Protein AF-A0A2T7ULK4-F1 (afdb_monomer_lite)

Radius of gyration: 37.72 Å; chains: 1; bounding box: 69×70×129 Å

pLDDT: mean 83.6, std 17.49, range [24.97, 98.56]

Structure (mmCIF, N/CA/C/O backbone):
data_AF-A0A2T7ULK4-F1
#
_entry.id   AF-A0A2T7ULK4-F1
#
loop_
_atom_site.group_PDB
_atom_site.id
_atom_site.type_symbol
_atom_site.label_atom_id
_atom_site.label_alt_id
_atom_site.label_comp_id
_atom_site.label_asym_id
_atom_site.label_entity_id
_atom_site.label_seq_id
_atom_site.pdbx_PDB_ins_code
_atom_site.Cartn_x
_atom_site.Cartn_y
_atom_site.Cartn_z
_atom_site.occupancy
_atom_site.B_iso_or_equiv
_atom_site.auth_seq_id
_atom_site.auth_comp_id
_atom_site.auth_asym_id
_atom_site.auth_atom_id
_atom_site.pdbx_PDB_model_num
ATOM 1 N N . MET A 1 1 ? 12.229 -26.945 25.329 1.00 38.41 1 MET A N 1
ATOM 2 C CA . MET A 1 1 ? 12.203 -27.302 26.764 1.00 38.41 1 MET A CA 1
ATOM 3 C C . MET A 1 1 ? 10.754 -27.558 27.156 1.00 38.41 1 MET A C 1
ATOM 5 O O . MET A 1 1 ? 9.938 -26.662 27.014 1.00 38.41 1 MET A O 1
ATOM 9 N N . ARG A 1 2 ? 10.416 -28.799 27.521 1.00 24.97 2 ARG A N 1
ATOM 10 C CA . ARG A 1 2 ? 9.083 -29.247 27.966 1.00 24.97 2 ARG A CA 1
ATOM 11 C C . ARG A 1 2 ? 9.239 -29.799 29.389 1.00 24.97 2 ARG A C 1
ATOM 13 O O . ARG A 1 2 ? 10.220 -30.516 29.586 1.00 24.97 2 ARG A O 1
ATOM 20 N N . PRO A 1 3 ? 8.338 -29.537 30.350 1.00 43.31 3 PRO A N 1
ATOM 21 C CA . PRO A 1 3 ? 8.415 -30.201 31.639 1.00 43.31 3 PRO A CA 1
ATOM 22 C C . PRO A 1 3 ? 7.665 -31.538 31.611 1.00 43.31 3 PRO A C 1
ATOM 24 O O . PRO A 1 3 ? 6.576 -31.666 31.052 1.00 43.31 3 PRO A O 1
ATOM 27 N N . VAL A 1 4 ? 8.310 -32.528 32.219 1.00 33.19 4 VAL A N 1
ATOM 28 C CA . VAL A 1 4 ? 7.816 -33.873 32.519 1.00 33.19 4 VAL A CA 1
ATOM 29 C C . VAL A 1 4 ? 7.112 -33.819 33.877 1.00 33.19 4 VAL A C 1
ATOM 31 O O . VAL A 1 4 ? 7.657 -33.265 34.828 1.00 33.19 4 VAL A O 1
ATOM 34 N N . ILE A 1 5 ? 5.909 -34.388 33.966 1.00 30.23 5 ILE A N 1
ATOM 35 C CA . ILE A 1 5 ? 5.153 -34.561 35.214 1.00 30.23 5 ILE A CA 1
ATOM 36 C C . ILE A 1 5 ? 5.500 -35.939 35.785 1.00 30.23 5 ILE A C 1
ATOM 38 O O . ILE A 1 5 ? 5.286 -36.951 35.118 1.00 30.23 5 ILE A O 1
ATOM 42 N N . LEU A 1 6 ? 6.037 -35.970 37.008 1.00 30.64 6 LEU A N 1
ATOM 43 C CA . LEU A 1 6 ? 6.313 -37.192 37.762 1.00 30.64 6 LEU A CA 1
ATOM 44 C C . LEU A 1 6 ? 5.157 -37.463 38.737 1.00 30.64 6 LEU A C 1
ATOM 46 O O . LEU A 1 6 ? 4.842 -36.642 39.596 1.00 30.64 6 LEU A O 1
ATOM 50 N N . LEU A 1 7 ? 4.536 -38.627 38.567 1.00 30.28 7 LEU A N 1
ATOM 51 C CA . LEU A 1 7 ? 3.505 -39.209 39.420 1.00 30.28 7 LEU A CA 1
ATOM 52 C C . LEU A 1 7 ? 4.193 -39.982 40.559 1.00 30.28 7 LEU A C 1
ATOM 54 O O . LEU A 1 7 ? 5.077 -40.790 40.279 1.00 30.28 7 LEU A O 1
ATOM 58 N N . MET A 1 8 ? 3.775 -39.809 41.816 1.00 29.97 8 MET A N 1
ATOM 59 C CA . MET A 1 8 ? 4.149 -40.743 42.884 1.00 29.97 8 MET A CA 1
ATOM 60 C C . MET A 1 8 ? 2.954 -41.026 43.799 1.00 29.97 8 MET A C 1
ATOM 62 O O . MET A 1 8 ? 2.374 -40.124 44.398 1.00 29.97 8 MET A O 1
ATOM 66 N N . MET A 1 9 ? 2.577 -42.304 43.844 1.00 30.25 9 MET A N 1
ATOM 67 C CA . MET A 1 9 ? 1.518 -42.886 44.663 1.00 30.25 9 MET A CA 1
ATOM 68 C C . MET A 1 9 ? 2.117 -43.642 45.860 1.00 30.25 9 MET A C 1
ATOM 70 O O . MET A 1 9 ? 3.093 -44.363 45.694 1.00 30.25 9 MET A O 1
ATOM 74 N N . LEU A 1 10 ? 1.411 -43.521 46.994 1.00 32.38 10 LEU A N 1
ATOM 75 C CA . LEU A 1 10 ? 1.193 -44.475 48.098 1.00 32.38 10 LEU A CA 1
ATOM 76 C C . LEU A 1 10 ? 2.367 -45.086 48.891 1.00 32.38 10 LEU A C 1
ATOM 78 O O . LEU A 1 10 ? 3.192 -45.811 48.352 1.00 32.38 10 LEU A O 1
ATOM 82 N N . ALA A 1 11 ? 2.228 -45.032 50.225 1.00 31.11 11 ALA A N 1
ATOM 83 C CA . ALA A 1 11 ? 2.102 -46.244 51.050 1.00 31.11 11 ALA A CA 1
ATOM 84 C C . ALA A 1 11 ? 1.439 -45.963 52.420 1.00 31.11 11 ALA A C 1
ATOM 86 O O . ALA A 1 11 ? 1.741 -44.978 53.088 1.00 31.11 11 ALA A O 1
ATOM 87 N N . LEU A 1 12 ? 0.532 -46.870 52.802 1.00 34.69 12 LEU A N 1
ATOM 88 C CA . LEU A 1 12 ? -0.144 -47.030 54.098 1.00 34.69 12 LEU A CA 1
ATOM 89 C C . LEU A 1 12 ? 0.802 -47.591 55.180 1.00 34.69 12 LEU A C 1
ATOM 91 O O . LEU A 1 12 ? 1.709 -48.353 54.855 1.00 34.69 12 LEU A O 1
ATOM 95 N N . GLY A 1 13 ? 0.479 -47.373 56.465 1.00 30.78 13 GLY A N 1
ATOM 96 C CA . GLY A 1 13 ? 1.087 -48.148 57.556 1.00 30.78 13 GLY A CA 1
ATOM 97 C C . GLY A 1 13 ? 0.559 -47.901 58.979 1.00 30.78 13 GLY A C 1
ATOM 98 O O . GLY A 1 13 ? 1.136 -47.108 59.705 1.00 30.78 13 GLY A O 1
ATOM 99 N N . ALA A 1 14 ? -0.461 -48.687 59.352 1.00 34.38 14 ALA A N 1
ATOM 100 C CA . ALA A 1 14 ? -0.716 -49.347 60.649 1.00 34.38 14 ALA A CA 1
ATOM 101 C C . ALA A 1 14 ? -0.985 -48.571 61.968 1.00 34.38 14 ALA A C 1
ATOM 103 O O . ALA A 1 14 ? -0.575 -47.443 62.202 1.00 34.38 14 ALA A O 1
ATOM 104 N N . ALA A 1 15 ? -1.737 -49.265 62.830 1.00 37.22 15 ALA A N 1
ATOM 105 C CA . ALA A 1 15 ? -2.547 -48.793 63.952 1.00 37.22 15 ALA A CA 1
ATOM 106 C C . ALA A 1 15 ? -1.942 -49.055 65.348 1.00 37.22 15 ALA A C 1
ATOM 108 O O . ALA A 1 15 ? -1.138 -49.971 65.511 1.00 37.22 15 ALA A O 1
ATOM 109 N N . ALA A 1 16 ? -2.446 -48.348 66.371 1.00 36.53 16 ALA A N 1
ATOM 110 C CA . ALA A 1 16 ? -2.451 -48.783 67.776 1.00 36.53 16 ALA A CA 1
ATOM 111 C C . ALA A 1 16 ? -3.616 -48.115 68.563 1.00 36.53 16 ALA A C 1
ATOM 113 O O . ALA A 1 16 ? -3.945 -46.966 68.261 1.00 36.53 16 ALA A O 1
ATOM 114 N N . PRO A 1 17 ? -4.254 -48.795 69.545 1.00 50.28 17 PRO A N 1
ATOM 115 C CA . PRO A 1 17 ? -5.439 -48.303 70.256 1.00 50.28 17 PRO A CA 1
ATOM 116 C C . PRO A 1 17 ? -5.129 -47.766 71.667 1.00 50.28 17 PRO A C 1
ATOM 118 O O . PRO A 1 17 ? -4.180 -48.201 72.315 1.00 50.28 17 PRO A O 1
ATOM 121 N N . GLY A 1 18 ? -5.991 -46.885 72.186 1.00 34.19 18 GLY A N 1
ATOM 122 C CA . GLY A 1 18 ? -5.982 -46.493 73.600 1.00 34.19 18 GLY A CA 1
ATOM 123 C C . GLY A 1 18 ? -6.846 -45.268 73.904 1.00 34.19 18 GLY A C 1
ATOM 124 O O . GLY A 1 18 ? -6.415 -44.140 73.698 1.00 34.19 18 GLY A O 1
ATOM 125 N N . LEU A 1 19 ? -8.063 -45.496 74.406 1.00 39.31 19 LEU A N 1
ATOM 126 C CA . LEU A 1 19 ? -8.917 -44.482 75.047 1.00 39.31 19 LEU A CA 1
ATOM 127 C C . LEU A 1 19 ? -8.281 -44.019 76.378 1.00 39.31 19 LEU A C 1
ATOM 129 O O . LEU A 1 19 ? -7.625 -44.823 77.042 1.00 39.31 19 LEU A O 1
ATOM 133 N N . PRO A 1 20 ? -8.514 -42.765 76.813 1.00 41.59 20 PRO A N 1
ATOM 134 C CA . PRO A 1 20 ? -9.644 -42.558 77.717 1.00 41.59 20 PRO A CA 1
ATOM 135 C C . PR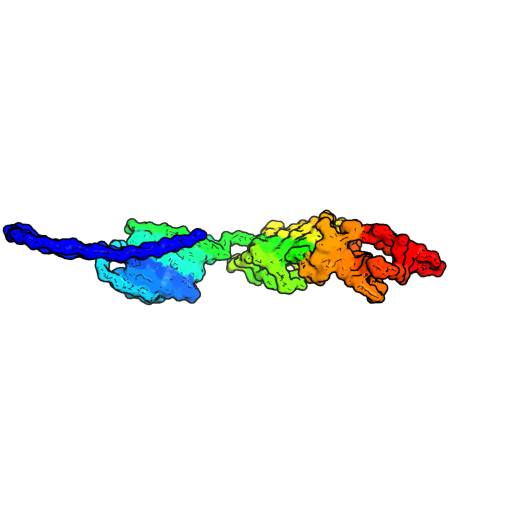O A 1 20 ? -10.466 -41.287 77.449 1.00 41.59 20 PRO A C 1
ATOM 137 O O . PRO A 1 20 ? -10.011 -40.271 76.933 1.00 41.59 20 PRO A O 1
ATOM 140 N N . THR A 1 21 ? -11.721 -41.391 77.865 1.00 46.66 21 THR A N 1
ATOM 141 C CA . THR A 1 21 ? -12.767 -40.370 77.935 1.00 46.66 21 THR A CA 1
ATOM 142 C C . THR A 1 21 ? -12.333 -39.083 78.639 1.00 46.66 21 THR A C 1
ATOM 144 O O . THR A 1 21 ? -11.918 -39.129 79.798 1.00 46.66 21 THR A O 1
ATOM 147 N N . SER A 1 22 ? -12.575 -37.923 78.021 1.00 33.91 22 SER A N 1
ATOM 148 C CA . SER A 1 22 ? -12.812 -36.687 78.770 1.00 33.91 22 SER A CA 1
ATOM 149 C C . SER A 1 22 ? -13.737 -35.718 78.020 1.00 33.91 22 SER A C 1
ATOM 151 O O . SER A 1 22 ? -13.894 -35.767 76.803 1.00 33.91 22 SER A O 1
ATOM 153 N N . ARG A 1 23 ? -14.441 -34.930 78.831 1.00 41.97 23 ARG A N 1
ATOM 154 C CA . ARG A 1 23 ? -15.573 -34.045 78.553 1.00 41.97 23 ARG A CA 1
ATOM 155 C C . ARG A 1 23 ? -15.239 -32.881 77.617 1.00 41.97 23 ARG A C 1
ATOM 157 O O . ARG A 1 23 ? -14.185 -32.277 77.747 1.00 41.97 23 ARG A O 1
ATOM 164 N N . GLY A 1 24 ? -16.269 -32.442 76.889 1.00 44.16 24 GLY A N 1
ATOM 165 C CA . GLY A 1 24 ? -16.446 -31.047 76.478 1.00 44.16 24 GLY A CA 1
ATOM 166 C C . GLY A 1 24 ? -15.749 -30.690 75.172 1.00 44.16 24 GLY A C 1
ATOM 167 O O . GLY A 1 24 ? -14.554 -30.437 75.142 1.00 44.16 24 GLY A O 1
ATOM 168 N N . GLY A 1 25 ? -16.517 -30.618 74.090 1.00 33.38 25 GLY A N 1
ATOM 169 C CA . GLY A 1 25 ? -15.997 -30.187 72.801 1.00 33.38 25 GLY A CA 1
ATOM 170 C C . GLY A 1 25 ? -17.133 -29.925 71.838 1.00 33.38 25 GLY A C 1
ATOM 171 O O . GLY A 1 25 ? -17.634 -30.840 71.196 1.00 33.38 25 GLY A O 1
ATOM 172 N N . THR A 1 26 ? -17.557 -28.668 71.799 1.00 41.75 26 THR A N 1
ATOM 173 C CA . THR A 1 26 ? -18.351 -28.040 70.748 1.00 41.75 26 THR A CA 1
ATOM 174 C C . THR A 1 26 ? -17.965 -28.615 69.384 1.00 41.75 26 THR A C 1
ATOM 176 O O . THR A 1 26 ? -16.829 -28.437 68.945 1.00 41.75 26 THR A O 1
ATOM 179 N N . LEU A 1 27 ? -18.888 -29.315 68.717 1.00 40.06 27 LEU A N 1
ATOM 180 C CA . LEU A 1 27 ? -18.714 -29.647 67.308 1.00 40.06 27 LEU A CA 1
ATOM 181 C C . LEU A 1 27 ? -18.769 -28.333 66.534 1.00 40.06 27 LEU A C 1
ATOM 183 O O . LEU A 1 27 ? -19.817 -27.709 66.379 1.00 40.06 27 LEU A O 1
ATOM 187 N N . LEU A 1 28 ? -17.568 -27.907 66.159 1.00 38.41 28 LEU A N 1
ATOM 188 C CA . LEU A 1 28 ? -17.256 -26.880 65.189 1.00 38.41 28 LEU A CA 1
ATOM 189 C C . LEU A 1 28 ? -18.196 -27.053 63.996 1.00 38.41 28 LEU A C 1
ATOM 191 O O . LEU A 1 28 ? -18.176 -28.091 63.334 1.00 38.41 28 LEU A O 1
ATOM 195 N N . ALA A 1 29 ? -19.022 -26.038 63.750 1.00 40.12 29 ALA A N 1
ATOM 196 C CA . ALA A 1 29 ? -19.651 -25.871 62.455 1.00 40.12 29 ALA A CA 1
ATOM 197 C C . ALA A 1 29 ? -18.550 -25.994 61.395 1.00 40.12 29 ALA A C 1
ATOM 199 O O . ALA A 1 29 ? -17.498 -25.359 61.533 1.00 40.12 29 ALA A O 1
ATOM 200 N N . GLU A 1 30 ? -18.776 -26.831 60.380 1.00 39.53 30 GLU A N 1
ATOM 201 C CA . GLU A 1 30 ? -18.004 -26.783 59.144 1.00 39.53 30 GLU A CA 1
ATOM 202 C C . GLU A 1 30 ? -17.867 -25.315 58.754 1.00 39.53 30 GLU A C 1
ATOM 204 O O . GLU A 1 30 ? -18.862 -24.634 58.501 1.00 39.53 30 GLU A O 1
ATOM 209 N N . SER A 1 31 ? -16.633 -24.813 58.800 1.00 40.59 31 SER A N 1
ATOM 210 C CA . SER A 1 31 ? -16.312 -23.475 58.332 1.00 40.59 31 SER A CA 1
ATOM 211 C C . SER A 1 31 ? -16.782 -23.428 56.880 1.00 40.59 31 SER A C 1
ATOM 213 O O . SER A 1 31 ? -16.228 -24.182 56.071 1.00 40.59 31 SER A O 1
ATOM 215 N N . PRO A 1 32 ? -17.823 -22.646 56.531 1.00 48.22 32 PRO A N 1
ATOM 216 C CA . PRO A 1 32 ? -18.303 -22.625 55.165 1.00 48.22 32 PRO A CA 1
ATOM 217 C C . PRO A 1 32 ? -17.125 -22.212 54.291 1.00 48.22 32 PRO A C 1
ATOM 219 O O . PRO A 1 32 ? -16.399 -21.269 54.625 1.00 48.22 32 PRO A O 1
ATOM 222 N N . ALA A 1 33 ? -16.900 -22.962 53.209 1.00 45.34 33 ALA A N 1
ATOM 223 C CA . ALA A 1 33 ? -15.951 -22.565 52.183 1.00 45.34 33 ALA A CA 1
ATOM 224 C C . ALA A 1 33 ? -16.175 -21.071 51.888 1.00 45.34 33 ALA A C 1
ATOM 226 O O . ALA A 1 33 ? -17.338 -20.662 51.776 1.00 45.34 33 ALA A O 1
ATOM 227 N N . PRO A 1 34 ? -15.114 -20.244 51.828 1.00 48.00 34 PRO A N 1
ATOM 228 C CA . PRO A 1 34 ? -15.281 -18.823 51.566 1.00 48.00 34 PRO A CA 1
ATOM 229 C C . PRO A 1 34 ? -16.127 -18.678 50.296 1.00 48.00 34 PRO A C 1
ATOM 231 O O . PRO A 1 34 ? -15.874 -19.415 49.334 1.00 48.00 34 PRO A O 1
ATOM 234 N N . PRO A 1 35 ? -17.164 -17.819 50.291 1.00 57.84 35 PRO A N 1
ATOM 235 C CA . PRO A 1 35 ? -18.029 -17.696 49.131 1.00 57.84 35 PRO A CA 1
ATOM 236 C C . PRO A 1 35 ? -17.147 -17.388 47.922 1.00 57.84 35 PRO A C 1
ATOM 238 O O . PRO A 1 35 ? -16.345 -16.454 47.955 1.00 57.84 35 PRO A O 1
ATOM 241 N N . LEU A 1 36 ? -17.242 -18.227 46.885 1.00 60.47 36 LEU A N 1
ATOM 242 C CA . LEU A 1 36 ? -16.571 -17.965 45.616 1.00 60.47 36 LEU A CA 1
ATOM 243 C C . LEU A 1 36 ? -16.956 -16.545 45.178 1.00 60.47 36 LEU A C 1
ATOM 245 O O . LEU A 1 36 ? -18.140 -16.205 45.265 1.00 60.47 36 LEU A O 1
ATOM 249 N N . PRO A 1 37 ? -15.997 -15.715 44.737 1.00 79.00 37 PRO A N 1
ATOM 250 C CA . PRO A 1 37 ? -16.302 -14.337 44.393 1.00 79.00 37 PRO A CA 1
ATOM 251 C C . PRO A 1 37 ? -17.342 -14.303 43.274 1.00 79.00 37 PRO A C 1
ATOM 253 O O . PRO A 1 37 ? -17.334 -15.143 42.365 1.00 79.00 37 PRO A O 1
ATOM 256 N N . TYR A 1 38 ? -18.230 -13.314 43.327 1.00 85.56 38 TYR A N 1
ATOM 257 C CA . TYR A 1 38 ? -19.099 -13.015 42.199 1.00 85.56 38 TYR A CA 1
ATOM 258 C C . TYR A 1 38 ? -18.232 -12.537 41.038 1.00 85.56 38 TYR A C 1
ATOM 260 O O . TYR A 1 38 ? -17.477 -11.570 41.165 1.00 85.56 38 TYR A O 1
ATOM 268 N N . VAL A 1 39 ? -18.330 -13.240 39.911 1.00 91.31 39 VAL A N 1
ATOM 269 C CA . VAL A 1 39 ? -17.578 -12.934 38.696 1.00 91.31 39 VAL A CA 1
ATOM 270 C C . VAL A 1 39 ? -18.537 -12.970 37.526 1.00 91.31 39 VAL A C 1
ATOM 272 O O . VAL A 1 39 ? -19.188 -13.989 37.286 1.00 91.31 39 VAL A O 1
ATOM 275 N N . LEU A 1 40 ? -18.574 -11.886 36.763 1.00 93.12 40 LEU A N 1
ATOM 276 C CA . LEU A 1 40 ? -19.318 -11.786 35.518 1.00 93.12 40 LEU A CA 1
ATOM 277 C C . LEU A 1 40 ? -18.382 -11.396 34.395 1.00 93.12 40 LEU A C 1
ATOM 279 O O . LEU A 1 40 ? -17.736 -10.361 34.452 1.00 93.12 40 LEU A O 1
ATOM 283 N N . ASN A 1 41 ? -18.355 -12.229 33.368 1.00 94.06 41 ASN A N 1
ATOM 284 C CA . ASN A 1 41 ? -17.643 -11.987 32.131 1.00 94.06 41 ASN A CA 1
ATOM 285 C C . ASN A 1 41 ? -18.665 -11.853 31.008 1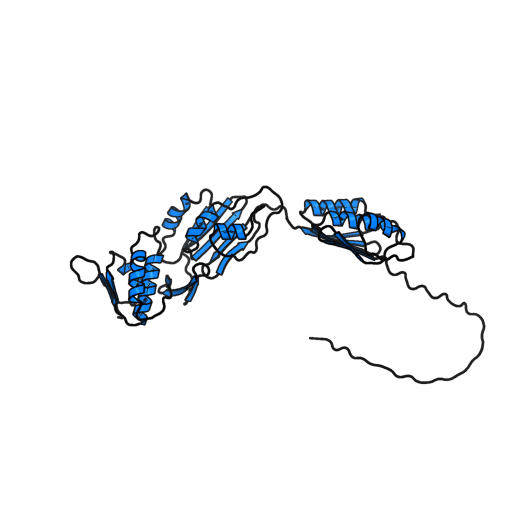.00 94.06 41 ASN A C 1
ATOM 287 O O . ASN A 1 41 ? -19.453 -12.778 30.800 1.00 94.06 41 ASN A O 1
ATOM 291 N N . ILE A 1 42 ? -18.654 -10.741 30.280 1.00 93.56 42 ILE A N 1
ATOM 292 C CA . ILE A 1 42 ? -19.529 -10.518 29.124 1.00 93.56 42 ILE A CA 1
ATOM 293 C C . ILE A 1 42 ? -18.676 -10.153 27.926 1.00 93.56 42 ILE A C 1
ATOM 295 O O . ILE A 1 42 ? -17.857 -9.249 28.016 1.00 93.56 42 ILE A O 1
ATOM 299 N N . ASN A 1 43 ? -18.928 -10.806 26.795 1.00 91.38 43 ASN A N 1
ATOM 300 C CA . ASN A 1 43 ? -18.338 -10.470 25.506 1.00 91.38 43 ASN A CA 1
ATOM 301 C C . ASN A 1 43 ? -19.437 -9.982 24.561 1.00 91.38 43 ASN A C 1
ATOM 303 O O . ASN A 1 43 ? -20.488 -10.620 24.472 1.00 91.38 43 ASN A O 1
ATOM 307 N N . ILE A 1 44 ? -19.176 -8.913 23.808 1.00 86.62 44 ILE A N 1
ATOM 308 C CA . ILE A 1 44 ? -20.030 -8.478 22.700 1.00 86.62 44 ILE A CA 1
ATOM 309 C C . ILE A 1 44 ? -19.403 -8.898 21.366 1.00 86.62 44 ILE A C 1
ATOM 311 O O . ILE A 1 44 ? -18.239 -8.605 21.076 1.00 86.62 44 ILE A O 1
ATOM 315 N N . ARG A 1 45 ? -20.167 -9.626 20.544 1.00 77.06 45 ARG A N 1
ATOM 316 C CA . ARG A 1 45 ? -19.800 -9.960 19.157 1.00 77.06 45 ARG A CA 1
ATOM 317 C C . ARG A 1 45 ? -21.030 -9.872 18.265 1.00 77.06 45 ARG A C 1
ATOM 319 O O . ARG A 1 45 ? -22.063 -10.447 18.589 1.00 77.06 45 ARG A O 1
ATOM 326 N N . ARG A 1 46 ? -20.904 -9.197 17.115 1.00 68.31 46 ARG A N 1
ATOM 327 C CA . ARG A 1 46 ? -21.985 -9.042 16.115 1.00 68.31 46 ARG A CA 1
ATOM 328 C C . ARG A 1 46 ? -23.304 -8.520 16.721 1.00 68.31 46 ARG A C 1
ATOM 330 O O . ARG A 1 46 ? -24.376 -8.978 16.348 1.00 68.31 46 ARG A O 1
ATOM 337 N N . GLY A 1 47 ? -23.215 -7.610 17.693 1.00 71.62 47 GLY A N 1
ATOM 338 C CA . GLY A 1 47 ? -24.378 -7.022 18.372 1.00 71.62 47 GLY A CA 1
ATOM 339 C C . GLY A 1 47 ? -25.063 -7.910 19.420 1.00 71.62 47 GLY A C 1
ATOM 340 O O . GLY A 1 47 ? -26.028 -7.465 20.029 1.00 71.62 47 GLY A O 1
ATOM 341 N N . GLY A 1 48 ? -24.577 -9.135 19.658 1.00 81.88 48 GLY A N 1
ATOM 342 C CA . GLY A 1 48 ? -25.081 -10.026 20.705 1.00 81.88 48 GLY A CA 1
ATOM 343 C C . GLY A 1 48 ? -24.131 -10.132 21.898 1.00 81.88 48 GLY A C 1
ATOM 344 O O . GLY A 1 48 ? -22.908 -10.078 21.735 1.00 81.88 48 GLY A O 1
ATOM 345 N N . PHE A 1 49 ? -24.696 -10.326 23.091 1.00 87.62 49 PHE A N 1
ATOM 346 C CA . PHE A 1 49 ? -23.941 -10.603 24.311 1.00 87.62 49 PHE A CA 1
ATOM 347 C C . PHE A 1 49 ? -23.784 -12.104 24.542 1.00 87.62 49 PHE A C 1
ATOM 349 O O . PHE A 1 49 ? -24.742 -12.870 24.458 1.00 87.62 49 PHE A O 1
ATOM 356 N N . VAL A 1 50 ? -22.576 -12.518 24.910 1.00 87.38 50 VAL A N 1
ATOM 357 C CA . VAL A 1 50 ? -22.299 -13.848 25.453 1.00 87.38 50 VAL A CA 1
ATOM 358 C C . VAL A 1 50 ? -21.716 -13.657 26.836 1.00 87.38 50 VAL A C 1
ATOM 360 O O . VAL A 1 50 ? -20.625 -13.102 26.967 1.00 87.38 50 VAL A O 1
ATOM 363 N N . ALA A 1 51 ? -22.425 -14.124 27.860 1.00 90.81 51 ALA A N 1
ATOM 364 C CA . ALA A 1 51 ? -21.996 -13.957 29.235 1.00 90.81 51 ALA A CA 1
ATOM 365 C C . ALA A 1 51 ? -21.750 -15.288 29.945 1.00 90.81 51 ALA A C 1
ATOM 367 O O . ALA A 1 51 ? -22.387 -16.307 29.678 1.00 90.81 51 ALA A O 1
ATOM 368 N N . ARG A 1 52 ? -20.777 -15.276 30.855 1.00 91.19 52 ARG A N 1
ATOM 369 C CA . ARG A 1 52 ? -20.382 -16.404 31.699 1.00 91.19 52 ARG A CA 1
ATOM 370 C C . ARG A 1 52 ? -20.065 -15.912 33.102 1.00 91.19 52 ARG A C 1
ATOM 372 O O . ARG A 1 52 ? -19.678 -14.765 33.295 1.00 91.19 52 ARG A O 1
ATOM 379 N N . GLY A 1 53 ? -20.185 -16.815 34.069 1.00 89.31 53 GLY A N 1
ATOM 380 C CA . GLY A 1 53 ? -19.811 -16.549 35.452 1.00 89.31 53 GLY A CA 1
ATOM 381 C C . GLY A 1 53 ? -20.898 -16.916 36.452 1.00 89.31 53 GLY A C 1
ATOM 382 O O . GLY A 1 53 ? -21.853 -17.626 36.119 1.00 89.31 53 GLY A O 1
ATOM 383 N N . VAL A 1 54 ? -20.704 -16.456 37.682 1.00 89.31 54 VAL A N 1
ATOM 384 C CA . VAL A 1 54 ? -21.625 -16.630 38.805 1.00 89.31 54 VAL A CA 1
ATOM 385 C C . VAL A 1 54 ? -22.013 -15.255 39.329 1.00 89.31 54 VAL A C 1
ATOM 387 O O . VAL A 1 54 ? -21.148 -14.448 39.662 1.00 89.31 54 VAL A O 1
ATOM 390 N N . VAL A 1 55 ? -23.314 -14.976 39.356 1.00 89.50 55 VAL A N 1
ATOM 391 C CA . VAL A 1 55 ? -23.860 -13.655 39.683 1.00 89.50 55 VAL A CA 1
ATOM 392 C C . VAL A 1 55 ? -24.926 -13.746 40.774 1.00 89.50 55 VAL A C 1
ATOM 394 O O . VAL A 1 55 ? -25.535 -14.810 40.947 1.00 89.50 55 VAL A O 1
ATOM 397 N N . PRO A 1 56 ? -25.195 -12.642 41.488 1.00 88.19 56 PRO A N 1
ATOM 398 C CA . PRO A 1 56 ? -26.263 -12.601 42.479 1.00 88.19 56 PRO A CA 1
ATOM 399 C C . PRO A 1 56 ? -27.628 -12.832 41.826 1.00 88.19 56 PRO A C 1
ATOM 401 O O . PRO A 1 56 ? -27.898 -12.335 40.731 1.00 88.19 56 PRO A O 1
ATOM 404 N N . GLY A 1 57 ? -28.526 -13.543 42.514 1.00 81.75 57 GLY A N 1
ATOM 405 C CA . GLY A 1 57 ? -29.864 -13.840 41.987 1.00 81.75 57 GLY A CA 1
ATOM 406 C C . GLY A 1 57 ? -30.670 -12.596 41.592 1.00 81.75 57 GLY A C 1
ATOM 407 O O . GLY A 1 57 ? -31.353 -12.616 40.571 1.00 81.75 57 GLY A O 1
ATOM 408 N N . ALA A 1 58 ? -30.529 -11.500 42.345 1.00 78.50 58 ALA A N 1
ATOM 409 C CA . ALA A 1 58 ? -31.218 -10.231 42.091 1.00 78.50 58 ALA A CA 1
ATOM 410 C C . ALA A 1 58 ? -30.836 -9.572 40.749 1.00 78.50 58 ALA A C 1
ATOM 412 O O . ALA A 1 58 ? -31.620 -8.814 40.189 1.00 78.50 58 ALA A O 1
ATOM 413 N N . VAL A 1 59 ? -29.658 -9.894 40.205 1.00 86.44 59 VAL A N 1
ATOM 414 C CA . VAL A 1 59 ? -29.116 -9.297 38.975 1.00 86.44 59 VAL A CA 1
ATOM 415 C C . VAL A 1 59 ? -29.601 -9.974 37.701 1.00 86.44 59 VAL A C 1
ATOM 417 O O . VAL A 1 59 ? -29.633 -9.347 36.642 1.00 86.44 59 VAL A O 1
ATOM 420 N N . LEU A 1 60 ? -29.949 -11.262 37.772 1.00 87.75 60 LEU A N 1
ATOM 421 C CA . LEU A 1 60 ? -30.203 -12.073 36.577 1.00 87.75 60 LEU A CA 1
ATOM 422 C C . LEU A 1 60 ? -31.334 -11.509 35.718 1.00 87.75 60 LEU A C 1
ATOM 424 O O . LEU A 1 60 ? -31.221 -11.509 34.496 1.00 87.75 60 LEU A O 1
ATOM 428 N N . ALA A 1 61 ? -32.391 -10.993 36.349 1.00 85.50 61 ALA A N 1
ATOM 429 C CA . ALA A 1 61 ? -33.512 -10.384 35.641 1.00 85.50 61 ALA A CA 1
ATOM 430 C C . ALA A 1 61 ? -33.102 -9.099 34.902 1.00 85.50 61 ALA A C 1
ATOM 432 O O . ALA A 1 61 ? -33.493 -8.907 33.753 1.00 85.50 61 ALA A O 1
ATOM 433 N N . ALA A 1 62 ? -32.275 -8.253 35.527 1.00 87.56 62 ALA A N 1
ATOM 434 C CA . ALA A 1 62 ? -31.788 -7.019 34.916 1.00 87.56 62 ALA A CA 1
ATOM 435 C C . ALA A 1 62 ? -30.843 -7.299 33.734 1.00 87.56 62 ALA A C 1
ATOM 437 O O . ALA A 1 62 ? -30.988 -6.702 32.674 1.00 87.56 62 ALA A O 1
ATOM 438 N N . LEU A 1 63 ? -29.933 -8.272 33.869 1.00 89.69 63 LEU A N 1
ATOM 439 C CA . LEU A 1 63 ? -29.076 -8.711 32.760 1.00 89.69 63 LEU A CA 1
ATOM 440 C C . LEU A 1 63 ? -29.892 -9.309 31.606 1.00 89.69 63 LEU A C 1
ATOM 442 O O . LEU A 1 63 ? -29.643 -8.991 30.445 1.00 89.69 63 LEU A O 1
ATOM 446 N N . ALA A 1 64 ? -30.896 -10.132 31.911 1.00 89.00 64 ALA A N 1
ATOM 447 C CA . ALA A 1 64 ? -31.767 -10.708 30.892 1.00 89.00 64 ALA A CA 1
ATOM 448 C C . ALA A 1 64 ? -32.560 -9.633 30.128 1.00 89.00 64 ALA A C 1
ATOM 450 O O . ALA A 1 64 ? -32.715 -9.754 28.913 1.00 89.00 64 ALA A O 1
ATOM 451 N N . ALA A 1 65 ? -33.007 -8.568 30.807 1.00 89.00 65 ALA A N 1
ATOM 452 C CA . ALA A 1 65 ? -33.666 -7.422 30.173 1.00 89.00 65 ALA A CA 1
ATOM 453 C C . ALA A 1 65 ? -32.739 -6.674 29.195 1.00 89.00 65 ALA A C 1
ATOM 455 O O . ALA A 1 65 ? -33.193 -6.176 28.168 1.00 89.00 65 ALA A O 1
ATOM 456 N N . GLU A 1 66 ? -31.431 -6.682 29.457 1.00 88.88 66 GLU A N 1
ATOM 457 C CA . GLU A 1 66 ? -30.401 -6.163 28.551 1.00 88.88 66 GLU A CA 1
ATOM 458 C C . GLU A 1 66 ? -30.023 -7.138 27.417 1.00 88.88 66 GLU A C 1
ATOM 460 O O . GLU A 1 66 ? -29.130 -6.853 26.617 1.00 88.88 66 GLU A O 1
ATOM 465 N N . GLY A 1 67 ? -30.679 -8.300 27.326 1.00 88.25 67 GLY A N 1
ATOM 466 C CA . GLY A 1 67 ? -30.366 -9.341 26.343 1.00 88.25 67 GLY A CA 1
ATOM 467 C C . GLY A 1 67 ? -29.123 -10.167 26.687 1.00 88.25 67 GLY A C 1
ATOM 468 O O . GLY A 1 67 ? -28.621 -10.909 25.843 1.00 88.25 67 GLY A O 1
ATOM 469 N N . VAL A 1 68 ? -28.615 -10.064 27.918 1.00 88.44 68 VAL A N 1
ATOM 470 C CA . VAL A 1 68 ? -27.481 -10.849 28.409 1.00 88.44 68 VAL A CA 1
ATOM 471 C C . VAL A 1 68 ? -27.985 -12.183 28.957 1.00 88.44 68 VAL A C 1
ATOM 473 O O . VAL A 1 68 ? -28.735 -12.232 29.931 1.00 88.44 68 VAL A O 1
ATOM 476 N N . GLN A 1 69 ? -27.524 -13.287 28.370 1.00 86.00 69 GLN A N 1
ATOM 477 C CA . GLN A 1 69 ? -27.857 -14.646 28.807 1.00 86.00 69 GLN A CA 1
ATOM 478 C C . GLN A 1 69 ? -26.600 -15.452 29.148 1.00 86.00 69 GLN A C 1
ATOM 480 O O . GLN A 1 69 ? -25.507 -15.156 28.660 1.00 86.00 69 GLN A O 1
ATOM 485 N N . GLY A 1 70 ? -26.758 -16.489 29.979 1.00 86.00 70 GLY A N 1
ATOM 486 C CA . GLY A 1 70 ? -25.691 -17.444 30.312 1.00 86.00 70 GLY A CA 1
ATOM 487 C C . GLY A 1 70 ? -25.092 -17.400 31.730 1.00 86.00 70 GLY A C 1
ATOM 488 O O . GLY A 1 70 ? -24.615 -18.451 32.170 1.00 86.00 70 GLY A O 1
ATOM 489 N N . PRO A 1 71 ? -25.105 -16.285 32.494 1.00 89.50 71 PRO A N 1
ATOM 490 C CA . PRO A 1 71 ? -24.620 -16.296 33.871 1.00 89.50 71 PRO A CA 1
ATOM 491 C C . PRO A 1 71 ? -25.426 -17.252 34.753 1.00 89.50 71 PRO A C 1
ATOM 493 O O . PRO A 1 71 ? -26.644 -17.368 34.618 1.00 89.50 71 PRO A O 1
ATOM 496 N N . ARG A 1 72 ? -24.747 -17.926 35.686 1.00 87.50 72 ARG A N 1
ATOM 497 C CA . ARG A 1 72 ? -25.390 -18.806 36.670 1.00 87.50 72 ARG A CA 1
ATOM 498 C C . ARG A 1 72 ? -25.666 -18.045 37.960 1.00 87.50 72 ARG A C 1
ATOM 500 O O . ARG A 1 72 ? -24.878 -17.194 38.364 1.00 87.50 72 ARG A O 1
ATOM 507 N N . ARG A 1 73 ? -26.760 -18.395 38.628 1.00 87.94 73 ARG A N 1
ATOM 508 C CA . ARG A 1 73 ? -27.098 -17.876 39.955 1.00 87.94 73 ARG A CA 1
ATOM 509 C C . ARG A 1 73 ? -26.161 -18.456 41.017 1.00 87.94 73 ARG A C 1
ATOM 511 O O . ARG A 1 73 ? -25.924 -19.662 41.013 1.00 87.94 73 ARG A O 1
ATOM 518 N N . LEU A 1 74 ? -25.696 -17.619 41.939 1.00 84.50 74 LEU A N 1
ATOM 519 C CA . LEU A 1 74 ? -25.101 -18.035 43.209 1.00 84.50 74 LEU A CA 1
ATOM 520 C C . LEU A 1 74 ? -25.857 -17.350 44.358 1.00 84.50 74 LEU A C 1
ATOM 522 O O . LEU A 1 74 ? -26.236 -16.184 44.244 1.00 84.50 74 LEU A O 1
ATOM 526 N N . GLU A 1 75 ? -26.126 -18.103 45.426 1.00 78.38 75 GLU A N 1
ATOM 527 C CA . GLU A 1 75 ? -26.759 -17.586 46.642 1.00 78.38 75 GLU A CA 1
ATOM 528 C C . GLU A 1 75 ? -25.715 -16.962 47.569 1.00 78.38 75 GLU A C 1
ATOM 530 O O . GLU A 1 75 ? -24.629 -17.509 47.756 1.00 78.38 75 GLU A O 1
ATOM 535 N N . GLY A 1 76 ? -26.077 -15.841 48.186 1.00 75.75 76 GLY A N 1
ATOM 536 C CA . GLY A 1 76 ? -25.232 -15.116 49.130 1.00 75.75 76 GLY A CA 1
ATOM 537 C C . GLY A 1 76 ? -25.331 -13.603 48.935 1.00 75.75 76 GLY A C 1
ATOM 538 O O . GLY A 1 76 ? -25.756 -13.138 47.875 1.00 75.75 76 GLY A O 1
ATOM 539 N N . PRO A 1 77 ? -24.948 -12.797 49.930 1.00 76.69 77 PRO A N 1
ATOM 540 C CA . PRO A 1 77 ? -24.960 -11.348 49.782 1.00 76.69 77 PRO A CA 1
ATOM 541 C C . PRO A 1 77 ? -23.821 -10.900 48.847 1.00 76.69 77 PRO A C 1
ATOM 543 O O . PRO A 1 77 ? -22.662 -11.216 49.124 1.00 76.69 77 PRO A O 1
ATOM 546 N N . PRO A 1 78 ? -24.095 -10.182 47.743 1.00 81.31 78 PRO A N 1
ATOM 547 C CA . PRO A 1 78 ? -23.038 -9.509 46.996 1.00 81.31 78 PRO A CA 1
ATOM 548 C C . PRO A 1 78 ? -22.489 -8.301 47.750 1.00 81.31 78 PRO A C 1
ATOM 550 O O . PRO A 1 78 ? -23.059 -7.846 48.745 1.00 81.31 78 PRO A O 1
ATOM 553 N N . ALA A 1 79 ? -21.405 -7.729 47.222 1.00 82.50 79 ALA A N 1
ATOM 554 C CA . ALA A 1 79 ? -21.054 -6.358 47.558 1.00 82.50 79 ALA A CA 1
ATOM 555 C C . ALA A 1 79 ? -22.247 -5.417 47.256 1.00 82.50 79 ALA A C 1
ATOM 557 O O . ALA A 1 79 ? -23.009 -5.683 46.322 1.00 82.50 79 ALA A O 1
ATOM 558 N N . PRO A 1 80 ? -22.420 -4.319 48.016 1.00 86.06 80 PRO A N 1
ATOM 559 C CA . PRO A 1 80 ? -23.446 -3.321 47.717 1.00 86.06 80 PRO A CA 1
ATOM 560 C C . PRO A 1 80 ? -23.351 -2.828 46.267 1.00 86.06 80 PRO A C 1
ATOM 562 O O . PRO A 1 80 ? -22.245 -2.716 45.737 1.00 86.06 80 PRO A O 1
ATOM 565 N N . ASP A 1 81 ? -24.496 -2.558 45.639 1.00 90.00 81 ASP A N 1
ATOM 566 C CA . ASP A 1 81 ? -24.622 -1.986 44.286 1.00 90.00 81 ASP A CA 1
ATOM 567 C C . ASP A 1 81 ? -23.951 -2.784 43.145 1.00 90.00 81 ASP A C 1
ATOM 569 O O . ASP A 1 81 ? -23.658 -2.248 42.072 1.00 90.00 81 ASP A O 1
ATOM 573 N N . TRP A 1 82 ? -23.697 -4.081 43.349 1.00 89.88 82 TRP A N 1
ATOM 574 C CA . TRP A 1 82 ? -23.050 -4.940 42.348 1.00 89.88 82 TRP A CA 1
ATOM 575 C C . TRP A 1 82 ? -23.857 -5.030 41.042 1.00 89.88 82 TRP A C 1
ATOM 577 O O . TRP A 1 82 ? -23.295 -5.104 39.951 1.00 89.88 82 TRP A O 1
ATOM 587 N N . ASP A 1 83 ? -25.185 -4.966 41.139 1.00 89.94 83 ASP A N 1
ATOM 588 C CA . ASP A 1 83 ? -26.115 -4.884 40.012 1.00 89.94 83 ASP A CA 1
ATOM 589 C C . ASP A 1 83 ? -25.895 -3.641 39.154 1.00 89.94 83 ASP A C 1
ATOM 591 O O . ASP A 1 83 ? -25.780 -3.734 37.930 1.00 89.94 83 ASP A O 1
ATOM 595 N N . ARG A 1 84 ? -25.752 -2.487 39.800 1.00 91.31 84 ARG A N 1
ATOM 596 C CA . ARG A 1 84 ? -25.483 -1.222 39.128 1.00 91.31 84 ARG A CA 1
ATOM 597 C C . ARG A 1 84 ? -24.110 -1.229 38.452 1.00 91.31 84 ARG A C 1
ATOM 599 O O . ARG A 1 84 ? -23.999 -0.757 37.323 1.00 91.31 84 ARG A O 1
ATOM 606 N N . ALA A 1 85 ? -23.092 -1.820 39.083 1.00 93.50 85 ALA A N 1
ATOM 607 C CA . ALA A 1 85 ? -21.775 -2.006 38.466 1.00 93.50 85 ALA A CA 1
ATOM 608 C C . ALA A 1 85 ? -21.824 -2.947 37.243 1.00 93.50 85 ALA A C 1
ATOM 610 O O . ALA A 1 85 ? -21.210 -2.659 36.214 1.00 93.50 85 ALA A O 1
ATOM 611 N N . ALA A 1 86 ? -22.590 -4.040 37.315 1.00 93.56 86 ALA A N 1
ATOM 612 C CA . ALA A 1 86 ? -22.762 -4.966 36.196 1.00 93.56 86 ALA A CA 1
ATOM 613 C C . ALA A 1 86 ? -23.456 -4.296 34.998 1.00 93.56 86 ALA A C 1
ATOM 615 O O . ALA A 1 86 ? -22.999 -4.429 33.861 1.00 93.56 86 ALA A O 1
ATOM 616 N N . LEU A 1 87 ? -24.525 -3.534 35.249 1.00 92.88 87 LEU A N 1
ATOM 617 C CA . LEU A 1 87 ? -25.243 -2.791 34.210 1.00 92.88 87 LEU A CA 1
ATOM 618 C C . LEU A 1 87 ? -24.395 -1.658 33.613 1.00 92.88 87 LEU A C 1
ATOM 620 O O . LEU A 1 87 ? -24.475 -1.419 32.409 1.00 92.88 87 LEU A O 1
ATOM 624 N N . ALA A 1 88 ? -23.527 -1.020 34.407 1.00 93.38 88 ALA A N 1
ATOM 625 C CA . ALA A 1 88 ? -22.544 -0.061 33.903 1.00 93.38 88 ALA A CA 1
ATOM 626 C C . ALA A 1 88 ? -21.608 -0.704 32.866 1.00 93.38 88 ALA A C 1
ATOM 628 O O . ALA A 1 88 ? -21.398 -0.149 31.786 1.00 93.38 88 ALA A O 1
ATOM 629 N N . GLY A 1 89 ? -21.098 -1.908 33.156 1.00 93.19 89 GLY A N 1
ATOM 630 C CA . GLY A 1 89 ? -20.279 -2.682 32.219 1.00 93.19 89 GLY A CA 1
ATOM 631 C C . GLY A 1 89 ? -21.019 -3.027 30.922 1.00 93.19 89 GLY A C 1
ATOM 632 O O . GLY A 1 89 ? -20.468 -2.860 29.833 1.00 93.19 89 GLY A O 1
ATOM 633 N N . VAL A 1 90 ? -22.287 -3.448 31.018 1.00 92.44 90 VAL A N 1
ATOM 634 C CA . VAL A 1 90 ? -23.133 -3.750 29.846 1.00 92.44 90 VAL A CA 1
ATOM 635 C C . VAL A 1 90 ? -23.356 -2.509 28.982 1.00 92.44 90 VAL A C 1
ATOM 637 O O . VAL A 1 90 ? -23.169 -2.573 27.766 1.00 92.44 90 VAL A O 1
ATOM 640 N N . ALA A 1 91 ? -23.707 -1.376 29.595 1.00 90.44 91 ALA A N 1
ATOM 641 C CA . ALA A 1 91 ? -23.883 -0.111 28.888 1.00 90.44 91 ALA A CA 1
ATOM 642 C C . ALA A 1 91 ? -22.589 0.326 28.183 1.00 90.44 91 ALA A C 1
ATOM 644 O O . ALA A 1 91 ? -22.633 0.739 27.025 1.00 90.44 91 ALA A O 1
ATOM 645 N N . GLY A 1 92 ? -21.436 0.154 28.839 1.00 90.75 92 GLY A N 1
ATOM 646 C CA . GLY A 1 92 ? -20.129 0.412 28.241 1.00 90.75 92 GLY A CA 1
ATOM 647 C C . GLY A 1 92 ? -19.854 -0.457 27.010 1.00 90.75 92 GLY A C 1
ATOM 648 O O . GLY A 1 92 ? -19.452 0.061 25.971 1.00 90.75 92 GLY A O 1
ATOM 649 N N . LEU A 1 93 ? -20.131 -1.765 27.072 1.00 92.06 93 LEU A N 1
ATOM 650 C CA . LEU A 1 93 ? -19.909 -2.669 25.935 1.00 92.06 93 LEU A CA 1
ATOM 651 C C . LEU A 1 93 ? -20.717 -2.315 24.688 1.00 92.06 93 LEU A C 1
ATOM 653 O O . LEU A 1 93 ? -20.239 -2.566 23.584 1.00 92.06 93 LEU A O 1
ATOM 657 N N . ARG A 1 94 ? -21.913 -1.733 24.836 1.00 90.00 94 ARG A N 1
ATOM 658 C CA . ARG A 1 94 ? -22.748 -1.320 23.691 1.00 90.00 94 ARG A CA 1
ATOM 659 C C . ARG A 1 94 ? -22.086 -0.245 22.824 1.00 90.00 94 ARG A C 1
ATOM 661 O O . ARG A 1 94 ? -22.484 -0.076 21.677 1.00 90.00 94 ARG A O 1
ATOM 668 N N . LEU A 1 95 ? -21.098 0.470 23.361 1.00 90.31 95 LEU A N 1
ATOM 669 C CA . LEU A 1 95 ? -20.353 1.516 22.658 1.00 90.31 95 LEU A CA 1
ATOM 670 C C . LEU A 1 95 ? -19.097 0.984 21.945 1.00 90.31 95 LEU A C 1
ATOM 672 O O . LEU A 1 95 ? -18.423 1.738 21.246 1.00 90.31 95 LEU A O 1
ATOM 676 N N . LEU A 1 96 ? -18.768 -0.302 22.109 1.00 92.88 96 LEU A N 1
ATOM 677 C CA . LEU A 1 96 ? -17.631 -0.940 21.447 1.00 92.88 96 LEU A CA 1
ATOM 678 C C . LEU A 1 96 ? -18.072 -1.677 20.182 1.00 92.88 96 LEU A C 1
ATOM 680 O O . LEU A 1 96 ? -19.135 -2.292 20.139 1.00 92.88 96 LEU A O 1
ATOM 684 N N . MET A 1 97 ? -17.208 -1.687 19.165 1.00 91.44 97 MET A N 1
ATOM 685 C CA . MET A 1 97 ? -17.408 -2.521 17.973 1.00 91.44 97 MET A CA 1
ATOM 686 C C . MET A 1 97 ? -17.267 -4.005 18.327 1.00 91.44 97 MET A C 1
ATOM 688 O O . MET A 1 97 ? -18.053 -4.853 17.900 1.00 91.44 97 MET A O 1
ATOM 692 N N . VAL A 1 98 ? -16.250 -4.305 19.134 1.00 92.94 98 VAL A N 1
ATOM 693 C CA . VAL A 1 98 ? -15.984 -5.607 19.744 1.00 92.94 98 VAL A CA 1
ATOM 694 C C . VAL A 1 98 ? -15.381 -5.373 21.120 1.00 92.94 98 VAL A C 1
ATOM 696 O O . VAL A 1 98 ? -14.575 -4.462 21.302 1.00 92.94 98 VAL A O 1
ATOM 699 N N . GLY A 1 99 ? -15.741 -6.192 22.101 1.00 94.75 99 GLY A N 1
ATOM 700 C CA . GLY A 1 99 ? -15.194 -6.016 23.438 1.00 94.75 99 GLY A CA 1
ATOM 701 C C . GLY A 1 99 ? -15.685 -7.033 24.446 1.00 94.75 99 GLY A C 1
ATOM 702 O O . GLY A 1 99 ? -16.537 -7.878 24.158 1.00 94.75 99 GLY A O 1
ATOM 703 N N . GLN A 1 100 ? -15.119 -6.934 25.637 1.00 95.00 100 GLN A N 1
ATOM 704 C CA . GLN A 1 100 ? -15.479 -7.718 26.795 1.00 95.00 100 GLN A CA 1
ATOM 705 C C . GLN A 1 100 ? -15.323 -6.913 28.080 1.00 95.00 100 GLN A C 1
ATOM 707 O O . GLN A 1 100 ? -14.488 -6.011 28.149 1.00 95.00 100 GLN A O 1
ATOM 712 N N . PHE A 1 101 ? -16.103 -7.253 29.100 1.00 95.38 101 PHE A N 1
ATOM 713 C CA . PHE A 1 101 ? -15.800 -6.829 30.458 1.00 95.38 101 PHE A CA 1
ATOM 714 C C . PHE A 1 101 ? -15.793 -8.002 31.429 1.00 95.38 101 PHE A C 1
ATOM 716 O O . PHE A 1 101 ? -16.545 -8.962 31.255 1.00 95.38 101 PHE A O 1
ATOM 723 N N . GLU A 1 102 ? -14.966 -7.882 32.465 1.00 95.88 102 GLU A N 1
ATOM 724 C CA . GLU A 1 102 ? -15.031 -8.682 33.685 1.00 95.88 102 GLU A CA 1
ATOM 725 C C . GLU A 1 102 ? -15.424 -7.772 34.853 1.00 95.88 102 GLU A C 1
ATOM 727 O O . GLU A 1 102 ? -14.806 -6.730 35.059 1.00 95.88 102 GLU A O 1
ATOM 732 N N . LEU A 1 103 ? -16.436 -8.162 35.623 1.00 95.69 103 LEU A N 1
ATOM 733 C CA . LEU A 1 103 ? -16.706 -7.615 36.947 1.00 95.69 103 LEU A CA 1
ATOM 734 C C . LEU A 1 103 ? -16.386 -8.696 37.971 1.00 95.69 103 LEU A C 1
ATOM 736 O O . LEU A 1 103 ? -17.046 -9.737 37.997 1.00 95.69 103 LEU A O 1
ATOM 740 N N . ARG A 1 104 ? -15.385 -8.438 38.808 1.00 92.44 104 ARG A N 1
ATOM 741 C CA . ARG A 1 104 ? -14.968 -9.307 39.908 1.00 92.44 104 ARG A CA 1
ATOM 742 C C . ARG A 1 104 ? -14.920 -8.485 41.179 1.00 92.44 104 ARG A C 1
ATOM 744 O O . ARG A 1 104 ? -14.203 -7.490 41.238 1.00 92.44 104 ARG A O 1
ATOM 751 N N . ASP A 1 105 ? -15.670 -8.913 42.186 1.00 87.06 105 ASP A N 1
ATOM 752 C CA . ASP A 1 105 ? -15.808 -8.193 43.453 1.00 87.06 105 ASP A CA 1
ATOM 753 C C . ASP A 1 105 ? -16.235 -6.731 43.227 1.00 87.06 105 ASP A C 1
ATOM 755 O O . ASP A 1 105 ? -17.409 -6.482 42.951 1.00 87.06 105 ASP A O 1
ATOM 759 N N . ARG A 1 106 ? -15.296 -5.777 43.307 1.00 92.25 106 ARG A N 1
ATOM 760 C CA . ARG A 1 106 ? -15.522 -4.345 43.048 1.00 92.25 106 ARG A CA 1
ATOM 761 C C . ARG A 1 106 ? -14.700 -3.768 41.892 1.00 92.25 106 ARG A C 1
ATOM 763 O O . ARG A 1 106 ? -14.688 -2.556 41.701 1.00 92.25 106 ARG A O 1
ATOM 770 N N . LEU A 1 107 ? -14.027 -4.617 41.120 1.00 94.88 107 LEU A N 1
ATOM 771 C CA . LEU A 1 107 ? -13.221 -4.212 39.975 1.00 94.88 107 LEU A CA 1
ATOM 772 C C . LEU A 1 107 ? -13.946 -4.544 38.670 1.00 94.88 107 LEU A C 1
ATOM 774 O O . LEU A 1 107 ? -14.196 -5.713 38.365 1.00 94.88 107 LEU A O 1
ATOM 778 N N . LEU A 1 108 ? -14.238 -3.511 37.885 1.00 96.50 108 LEU A N 1
ATOM 779 C CA . LEU A 1 108 ? -14.752 -3.607 36.524 1.00 96.50 108 LEU A CA 1
ATOM 780 C C . LEU A 1 108 ? -13.602 -3.411 35.530 1.00 96.50 108 LEU A C 1
ATOM 782 O O . LEU A 1 108 ? -13.028 -2.334 35.441 1.00 96.50 108 LEU A O 1
ATOM 786 N N . SER A 1 109 ? -13.264 -4.429 34.750 1.00 97.44 109 SER A N 1
ATOM 787 C CA . SER A 1 109 ? -12.244 -4.345 33.698 1.00 97.44 109 SER A CA 1
ATOM 788 C C . SER A 1 109 ? -12.898 -4.433 32.328 1.00 97.44 109 SER A C 1
ATOM 790 O O . SER A 1 109 ? -13.531 -5.441 32.037 1.00 97.44 109 SER A O 1
ATOM 792 N N . ILE A 1 110 ? -12.732 -3.418 31.478 1.00 97.38 110 ILE A N 1
ATOM 793 C CA . ILE A 1 110 ? -13.275 -3.371 30.113 1.00 97.38 110 ILE A CA 1
ATOM 794 C C . ILE A 1 110 ? -12.127 -3.389 29.101 1.00 97.38 110 ILE A C 1
ATOM 796 O O . ILE A 1 110 ? -11.239 -2.538 29.139 1.00 97.38 110 ILE A O 1
ATOM 800 N N . LEU A 1 111 ? -12.173 -4.338 28.167 1.00 97.12 111 LEU A N 1
ATOM 801 C CA . LEU A 1 111 ? -11.224 -4.504 27.067 1.00 97.12 111 LEU A CA 1
ATOM 802 C C . LEU A 1 111 ? -11.976 -4.486 25.734 1.00 97.12 111 LEU A C 1
ATOM 804 O O . LEU A 1 111 ? -12.963 -5.201 25.582 1.00 97.12 111 LEU A O 1
ATOM 808 N N . GLY A 1 112 ? -11.492 -3.755 24.733 1.00 95.88 112 GLY A N 1
ATOM 809 C CA . GLY A 1 112 ? -12.045 -3.876 23.382 1.00 95.88 112 GLY A CA 1
ATOM 810 C C . GLY A 1 112 ? -11.621 -2.782 22.416 1.00 95.88 112 GLY A C 1
ATOM 811 O O . GLY A 1 112 ? -10.679 -2.040 22.679 1.00 95.88 112 GLY A O 1
ATOM 812 N N . THR A 1 113 ? -12.337 -2.697 21.298 1.00 95.75 113 THR A N 1
ATOM 813 C CA . THR A 1 113 ? -12.085 -1.736 20.222 1.00 95.75 113 THR A CA 1
ATOM 814 C C . THR A 1 113 ? -13.289 -0.818 20.063 1.00 95.75 113 THR A C 1
ATOM 816 O O . THR A 1 113 ? -14.394 -1.270 19.740 1.00 95.75 113 THR A O 1
ATOM 819 N N . ALA A 1 114 ? -13.075 0.471 20.308 1.00 94.69 114 ALA A N 1
ATOM 820 C CA . ALA A 1 114 ? -14.029 1.526 20.001 1.00 94.69 114 ALA A CA 1
ATOM 821 C C . ALA A 1 114 ? -13.881 1.967 18.540 1.00 94.69 114 ALA A C 1
ATOM 823 O O . ALA A 1 114 ? -12.851 1.723 17.910 1.00 94.69 114 ALA A O 1
ATOM 824 N N . ARG A 1 115 ? -14.907 2.634 18.007 1.00 92.56 115 ARG A N 1
ATOM 825 C CA . ARG A 1 115 ? -14.870 3.159 16.638 1.00 92.56 115 ARG A CA 1
ATOM 826 C C . ARG A 1 115 ? -13.829 4.273 16.511 1.00 92.56 115 ARG A C 1
ATOM 828 O O . ARG A 1 115 ? -12.915 4.131 15.711 1.00 92.56 115 ARG A O 1
ATOM 835 N N . THR A 1 116 ? -13.915 5.298 17.357 1.00 94.25 116 THR A N 1
ATOM 836 C CA . THR A 1 116 ? -12.963 6.417 17.412 1.00 94.25 116 THR A CA 1
ATOM 837 C C . THR A 1 116 ? -12.564 6.747 18.862 1.00 94.25 116 THR A C 1
ATOM 839 O O . THR A 1 116 ? -13.166 6.221 19.814 1.00 94.25 116 THR A O 1
ATOM 842 N N . PRO A 1 117 ? -11.574 7.637 19.090 1.00 95.00 117 PRO A N 1
ATOM 843 C CA . PRO A 1 117 ? -11.253 8.146 20.420 1.00 95.00 117 PRO A CA 1
ATOM 844 C C . PRO A 1 117 ? -12.444 8.816 21.118 1.00 95.00 117 PRO A C 1
ATOM 846 O O . PRO A 1 117 ? -12.529 8.775 22.347 1.00 95.00 117 PRO A O 1
ATOM 849 N N . VAL A 1 118 ? -13.379 9.404 20.360 1.00 93.81 118 VAL A N 1
ATOM 850 C CA . VAL A 1 118 ? -14.559 10.079 20.918 1.00 93.81 118 VAL A CA 1
ATOM 851 C C . VAL A 1 118 ? -15.503 9.070 21.565 1.00 93.81 118 VAL A C 1
ATOM 853 O O . VAL A 1 118 ? -15.929 9.294 22.701 1.00 93.81 118 VAL A O 1
ATOM 856 N N . GLU A 1 119 ? -15.795 7.937 20.914 1.00 93.38 119 GLU A N 1
ATOM 857 C CA . GLU A 1 119 ? -16.623 6.886 21.518 1.00 93.38 119 GLU A CA 1
ATOM 858 C C . GLU A 1 119 ? -15.897 6.178 22.660 1.00 93.38 119 GLU A C 1
ATOM 860 O O . GLU A 1 119 ? -16.528 5.868 23.672 1.00 93.38 119 GLU A O 1
ATOM 865 N N . ALA A 1 120 ? -14.580 5.963 22.547 1.00 95.81 120 ALA A N 1
ATOM 866 C CA . ALA A 1 120 ? -13.790 5.391 23.638 1.00 95.81 120 ALA A CA 1
ATOM 867 C C . ALA A 1 120 ? -13.907 6.244 24.912 1.00 95.81 120 ALA A C 1
ATOM 869 O O . ALA A 1 120 ? -14.092 5.716 26.010 1.00 95.81 120 ALA A O 1
ATOM 870 N N . GLU A 1 121 ? -13.846 7.568 24.771 1.00 95.44 121 GLU A N 1
ATOM 871 C CA . GLU A 1 121 ? -13.971 8.482 25.900 1.00 95.44 121 GLU A CA 1
ATOM 872 C C . GLU A 1 121 ? -15.421 8.650 26.375 1.00 95.44 121 GLU A C 1
ATOM 874 O O . GLU A 1 121 ? -15.680 8.727 27.579 1.00 95.44 121 GLU A O 1
ATOM 879 N N . ALA A 1 122 ? -16.394 8.643 25.460 1.00 93.25 122 ALA A N 1
ATOM 880 C CA . ALA A 1 122 ? -17.809 8.618 25.820 1.00 93.25 122 ALA A CA 1
ATOM 881 C C . ALA A 1 122 ? -18.152 7.381 26.663 1.00 93.25 122 ALA A C 1
ATOM 883 O O . ALA A 1 122 ? -18.861 7.511 27.660 1.00 93.25 122 ALA A O 1
ATOM 884 N N . LEU A 1 123 ? -17.587 6.217 26.324 1.00 94.94 123 LEU A N 1
ATOM 885 C CA . LEU A 1 123 ? -17.701 4.994 27.114 1.00 94.94 123 LEU A CA 1
ATOM 886 C C . LEU A 1 123 ? -17.134 5.183 28.516 1.00 94.94 123 LEU A C 1
ATOM 888 O O . LEU A 1 123 ? -17.842 4.908 29.486 1.00 94.94 123 LEU A O 1
ATOM 892 N N . ARG A 1 124 ? -15.893 5.673 28.647 1.00 96.75 124 ARG A N 1
ATOM 893 C CA . ARG A 1 124 ? -15.274 5.889 29.967 1.00 96.75 124 ARG A CA 1
ATOM 894 C C . ARG A 1 124 ? -16.139 6.785 30.843 1.00 96.75 124 ARG A C 1
ATOM 896 O O . ARG A 1 124 ? -16.451 6.411 31.972 1.00 96.75 124 ARG A O 1
ATOM 903 N N . ARG A 1 125 ? -16.589 7.924 30.308 1.00 95.25 125 ARG A N 1
ATOM 904 C CA . ARG A 1 125 ? -17.472 8.850 31.030 1.00 95.25 125 ARG A CA 1
ATOM 905 C C . ARG A 1 125 ? -18.798 8.204 31.415 1.00 95.25 125 ARG A C 1
ATOM 907 O O . ARG A 1 125 ? -19.221 8.354 32.556 1.00 95.25 125 ARG A O 1
ATOM 914 N N . ALA A 1 126 ? -19.437 7.484 30.494 1.00 93.62 126 ALA A N 1
ATOM 915 C CA . ALA A 1 126 ? -20.718 6.834 30.750 1.00 93.62 126 ALA A CA 1
ATOM 916 C C . ALA A 1 126 ? -20.609 5.789 31.867 1.00 93.62 126 ALA A C 1
ATOM 918 O O . ALA A 1 126 ? -21.440 5.786 32.771 1.00 93.62 126 ALA A O 1
ATOM 919 N N . VAL A 1 127 ? -19.564 4.954 31.845 1.00 95.38 127 VAL A N 1
ATOM 920 C CA . VAL A 1 127 ? -19.322 3.936 32.877 1.00 95.38 127 VAL A CA 1
ATOM 921 C C . VAL A 1 127 ? -19.026 4.593 34.224 1.00 95.38 127 VAL A C 1
ATOM 923 O O . VAL A 1 127 ? -19.679 4.269 35.211 1.00 95.38 127 VAL A O 1
ATOM 926 N N . LEU A 1 128 ? -18.095 5.551 34.272 1.00 95.81 128 LEU A N 1
ATOM 927 C CA . LEU A 1 128 ? -17.692 6.210 35.520 1.00 95.81 128 LEU A CA 1
ATOM 928 C C . LEU A 1 128 ? -18.816 7.044 36.151 1.00 95.81 128 LEU A C 1
ATOM 930 O O . LEU A 1 128 ? -18.886 7.131 37.372 1.00 95.81 128 LEU A O 1
ATOM 934 N N . ALA A 1 129 ? -19.715 7.623 35.351 1.00 94.19 129 ALA A N 1
ATOM 935 C CA . ALA A 1 129 ? -20.837 8.417 35.857 1.00 94.19 129 ALA A CA 1
ATOM 936 C C . ALA A 1 129 ? -21.870 7.588 36.637 1.00 94.19 129 ALA A C 1
ATOM 938 O O . ALA A 1 129 ? -22.583 8.127 37.485 1.00 94.19 129 ALA A O 1
ATOM 939 N N . VAL A 1 130 ? -21.981 6.289 36.343 1.00 93.62 130 VAL A N 1
ATOM 940 C CA . VAL A 1 130 ? -22.961 5.399 36.984 1.00 93.62 130 VAL A CA 1
ATOM 941 C C . VAL A 1 130 ? -22.325 4.358 37.902 1.00 93.62 130 VAL A C 1
ATOM 943 O O . VAL A 1 130 ? -23.068 3.687 38.625 1.00 93.62 130 VAL A O 1
ATOM 946 N N . LEU A 1 131 ? -20.992 4.237 37.888 1.00 94.62 131 LEU A N 1
ATOM 947 C CA . LEU A 1 131 ? -20.248 3.292 38.711 1.00 94.62 131 LEU A CA 1
ATOM 948 C C . LEU A 1 131 ? -20.446 3.615 40.207 1.00 94.62 131 LEU A C 1
ATOM 950 O O . LEU A 1 131 ? -20.261 4.766 40.610 1.00 94.62 131 LEU A O 1
ATOM 954 N N . PRO A 1 132 ? -20.830 2.636 41.045 1.00 94.69 132 PRO A N 1
ATOM 955 C CA . PRO A 1 132 ? -21.056 2.883 42.465 1.00 94.69 132 PRO A CA 1
ATOM 956 C C . PRO A 1 132 ? -19.779 3.273 43.217 1.00 94.69 132 PRO A C 1
ATOM 958 O O . PRO A 1 132 ? -18.670 2.870 42.861 1.00 94.69 132 PRO A O 1
ATOM 961 N N . ALA A 1 133 ? -19.936 4.018 44.313 1.00 92.94 133 ALA A N 1
ATOM 962 C CA . ALA A 1 133 ? -18.813 4.387 45.168 1.00 92.94 133 ALA A CA 1
ATOM 963 C C . ALA A 1 133 ? -18.103 3.140 45.731 1.00 92.94 133 ALA A C 1
ATOM 965 O O . ALA A 1 133 ? -18.740 2.187 46.179 1.00 92.94 133 ALA A O 1
ATOM 966 N N . GLY A 1 134 ? -16.767 3.156 45.728 1.00 92.12 134 GLY A N 1
ATOM 967 C CA . GLY A 1 134 ? -15.944 2.032 46.187 1.00 92.12 134 GLY A CA 1
ATOM 968 C C . GLY A 1 134 ? -15.731 0.921 45.155 1.00 92.12 134 GLY A C 1
ATOM 969 O O . GLY A 1 134 ? -15.119 -0.087 45.507 1.00 92.12 134 GLY A O 1
ATOM 970 N N . TYR A 1 135 ? -16.218 1.096 43.921 1.00 95.44 135 TYR A N 1
ATOM 971 C CA . TYR A 1 135 ? -15.828 0.297 42.760 1.00 95.44 135 TYR A CA 1
ATOM 972 C C . TYR A 1 135 ? -14.739 1.006 41.957 1.00 95.44 135 TYR A C 1
ATOM 974 O O . TYR A 1 135 ? -14.690 2.234 41.893 1.00 95.44 135 TYR A O 1
ATOM 982 N N . GLU A 1 136 ? -13.895 0.212 41.311 1.00 96.19 136 GLU A N 1
ATOM 983 C CA . GLU A 1 136 ? -12.836 0.673 40.418 1.00 96.19 136 GLU A CA 1
ATOM 984 C C . GLU A 1 136 ? -13.126 0.208 38.990 1.00 96.19 136 GLU A C 1
ATOM 986 O O . GLU A 1 136 ? -13.662 -0.883 38.780 1.00 96.19 136 GLU A O 1
ATOM 991 N N . ALA A 1 137 ? -12.772 1.032 38.001 1.00 96.75 137 ALA A N 1
ATOM 992 C CA . ALA A 1 137 ? -12.910 0.688 36.591 1.00 96.75 137 ALA A CA 1
ATOM 993 C C . ALA A 1 137 ? -11.578 0.823 35.850 1.00 96.75 137 ALA A C 1
ATOM 995 O O . ALA A 1 137 ? -10.966 1.892 35.837 1.00 96.75 137 ALA A O 1
ATOM 996 N N . HIS A 1 138 ? -11.150 -0.258 35.203 1.00 97.69 138 HIS A N 1
ATOM 997 C CA . HIS A 1 138 ? -9.965 -0.315 34.356 1.00 97.69 138 HIS A CA 1
ATOM 998 C C . HIS A 1 138 ? -10.376 -0.460 32.893 1.00 97.69 138 HIS A C 1
ATOM 1000 O O . HIS A 1 138 ? -11.236 -1.273 32.553 1.00 97.69 138 HIS A O 1
ATOM 1006 N N . PHE A 1 139 ? -9.734 0.308 32.014 1.00 97.62 139 PHE A N 1
ATOM 1007 C CA . PHE A 1 139 ? -10.058 0.341 30.591 1.00 97.62 139 PHE A CA 1
ATOM 1008 C C . PHE A 1 139 ? -8.817 0.044 29.754 1.00 97.62 139 PHE A C 1
ATOM 1010 O O . PHE A 1 139 ? -7.808 0.740 29.855 1.00 97.62 139 PHE A O 1
ATOM 1017 N N . THR A 1 140 ? -8.915 -0.935 28.863 1.00 97.62 140 THR A N 1
ATOM 1018 C CA . THR A 1 140 ? -7.922 -1.212 27.822 1.00 97.62 140 THR A CA 1
ATOM 1019 C C . THR A 1 140 ? -8.629 -1.126 26.476 1.00 97.62 140 THR A C 1
ATOM 1021 O O . THR A 1 140 ? -9.256 -2.080 26.026 1.00 97.62 140 THR A O 1
ATOM 1024 N N . LEU A 1 141 ? -8.601 0.055 25.859 1.00 96.81 141 LEU A N 1
ATOM 1025 C CA . LEU A 1 141 ? -9.368 0.337 24.646 1.00 96.81 141 LEU A CA 1
ATOM 1026 C C . LEU A 1 141 ? -8.427 0.640 23.482 1.00 96.81 141 LEU A C 1
ATOM 1028 O O . LEU A 1 141 ? -7.615 1.558 23.581 1.00 96.81 141 LEU A O 1
ATOM 1032 N N . ALA A 1 142 ? -8.568 -0.113 22.395 1.00 95.88 142 ALA A N 1
ATOM 1033 C CA . ALA A 1 142 ? -8.052 0.250 21.081 1.00 95.88 142 ALA A CA 1
ATOM 1034 C C . ALA A 1 142 ? -9.095 1.089 20.324 1.00 95.88 142 ALA A C 1
ATOM 1036 O O . ALA A 1 142 ? -10.283 1.071 20.664 1.00 95.88 142 ALA A O 1
ATOM 1037 N N . VAL A 1 143 ? -8.665 1.797 19.283 1.00 94.56 143 VAL A N 1
ATOM 1038 C CA . VAL A 1 143 ? -9.547 2.536 18.367 1.00 94.56 143 VAL A 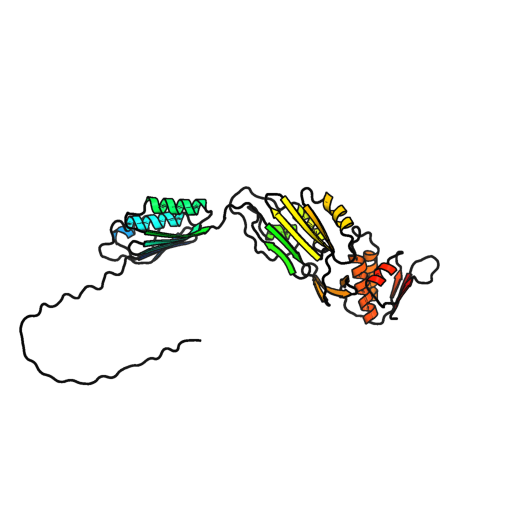CA 1
ATOM 1039 C C . VAL A 1 143 ? -9.364 1.996 16.955 1.00 94.56 143 VAL A C 1
ATOM 1041 O O . VAL A 1 143 ? -8.250 1.636 16.586 1.00 94.56 143 VAL A O 1
ATOM 1044 N N . ALA A 1 144 ? -10.459 1.876 16.205 1.00 92.44 144 ALA A N 1
ATOM 1045 C CA . ALA A 1 144 ? -10.421 1.425 14.815 1.00 92.44 144 ALA A CA 1
ATOM 1046 C C . ALA A 1 144 ? -10.074 2.563 13.843 1.00 92.44 144 ALA A C 1
ATOM 1048 O O . ALA A 1 144 ? -9.493 2.315 12.796 1.00 92.44 144 ALA A O 1
ATOM 1049 N N . ASP A 1 145 ? -10.427 3.797 14.197 1.00 93.38 145 ASP A N 1
ATOM 1050 C CA . ASP A 1 145 ? -10.048 5.013 13.489 1.00 93.38 145 ASP A CA 1
ATOM 1051 C C . ASP A 1 145 ? -9.545 6.025 14.519 1.00 93.38 145 ASP A C 1
ATOM 1053 O O . ASP A 1 145 ? -10.244 6.344 15.475 1.00 93.38 145 ASP A O 1
ATOM 1057 N N . ASP A 1 146 ? -8.322 6.512 14.354 1.00 92.12 146 ASP A N 1
ATOM 1058 C CA . ASP A 1 146 ? -7.672 7.482 15.240 1.00 92.12 146 ASP A CA 1
ATOM 1059 C C . ASP A 1 146 ? -8.054 8.949 14.956 1.00 92.12 146 ASP A C 1
ATOM 1061 O O . ASP A 1 146 ? -7.561 9.855 15.628 1.00 92.12 146 ASP A O 1
ATOM 1065 N N . LEU A 1 147 ? -8.938 9.183 13.982 1.00 91.94 147 LEU A N 1
ATOM 1066 C CA . LEU A 1 147 ? -9.359 10.484 13.455 1.00 91.94 147 LEU A CA 1
ATOM 1067 C C . LEU A 1 147 ? -8.231 11.324 12.845 1.00 91.94 147 LEU A C 1
ATOM 1069 O O . LEU A 1 147 ? -8.432 12.509 12.570 1.00 91.94 147 LEU A O 1
ATOM 1073 N N . THR A 1 148 ? -7.060 10.736 12.586 1.00 92.19 148 THR A N 1
ATOM 1074 C CA . THR A 1 148 ? -6.027 11.430 11.816 1.00 92.19 148 THR A CA 1
ATOM 1075 C C . THR A 1 148 ? -6.454 11.553 10.349 1.00 92.19 148 THR A C 1
ATOM 1077 O O . THR A 1 148 ? -7.140 10.659 9.829 1.00 92.19 148 THR A O 1
ATOM 1080 N N . PRO A 1 149 ? -6.098 12.656 9.664 1.00 92.44 149 PRO A N 1
ATOM 1081 C CA . PRO A 1 149 ? -6.381 12.805 8.243 1.00 92.44 149 PRO A CA 1
ATOM 1082 C C . PRO A 1 149 ? -5.766 11.663 7.420 1.00 92.44 149 PRO A C 1
ATOM 1084 O O . PRO A 1 149 ? -4.679 11.188 7.759 1.00 92.44 149 PRO A O 1
ATOM 1087 N N . PRO A 1 150 ? -6.408 11.241 6.316 1.00 94.31 150 PRO A N 1
ATOM 1088 C CA . PRO A 1 150 ? -5.819 10.275 5.400 1.00 94.31 150 PRO A CA 1
ATOM 1089 C C . PRO A 1 150 ? -4.438 10.725 4.915 1.00 94.31 150 PRO A C 1
ATOM 1091 O O . PRO A 1 150 ? -4.270 11.823 4.378 1.00 94.31 150 PRO A O 1
ATOM 1094 N N . ALA A 1 151 ? -3.456 9.853 5.092 1.00 95.69 151 ALA A N 1
ATOM 1095 C CA . ALA A 1 151 ? -2.098 10.035 4.617 1.00 95.69 151 ALA A CA 1
ATOM 1096 C C . ALA A 1 151 ? -1.522 8.661 4.287 1.00 95.69 151 ALA A C 1
ATOM 1098 O O . ALA A 1 151 ? -1.395 7.808 5.166 1.00 95.69 151 ALA A O 1
ATOM 1099 N N . TYR A 1 152 ? -1.188 8.438 3.021 1.00 97.62 152 TYR A N 1
ATOM 1100 C CA . TYR A 1 152 ? -0.745 7.137 2.537 1.00 97.62 152 TYR A CA 1
ATOM 1101 C C . TYR A 1 152 ? 0.479 7.267 1.642 1.00 97.62 152 TYR A C 1
ATOM 1103 O O . TYR A 1 152 ? 0.741 8.312 1.038 1.00 97.62 152 TYR A O 1
ATOM 1111 N N . ARG A 1 153 ? 1.235 6.177 1.556 1.00 98.25 153 ARG A N 1
ATOM 1112 C CA . ARG A 1 153 ? 2.417 6.070 0.714 1.00 98.25 153 ARG A CA 1
ATOM 1113 C C . ARG A 1 153 ? 2.319 4.844 -0.178 1.00 98.25 153 ARG A C 1
ATOM 1115 O O . ARG A 1 153 ? 2.010 3.750 0.289 1.00 98.25 153 ARG A O 1
ATOM 1122 N N . LEU A 1 154 ? 2.622 5.054 -1.451 1.00 98.31 154 LEU A N 1
ATOM 1123 C CA . LEU A 1 154 ? 2.813 4.025 -2.459 1.00 98.31 154 LEU A CA 1
ATOM 1124 C C . LEU A 1 154 ? 4.294 3.958 -2.802 1.00 98.31 154 LEU A C 1
ATOM 1126 O O . LEU A 1 154 ? 4.843 4.922 -3.331 1.00 98.31 154 LEU A O 1
ATOM 1130 N N . THR A 1 155 ? 4.928 2.826 -2.525 1.00 98.12 155 THR A N 1
ATOM 1131 C CA . THR A 1 155 ? 6.297 2.563 -2.968 1.00 98.12 155 THR A CA 1
ATOM 1132 C C . THR A 1 155 ? 6.306 1.477 -4.021 1.00 98.12 155 THR A C 1
ATOM 1134 O O . THR A 1 155 ? 5.491 0.560 -4.001 1.00 98.12 155 THR A O 1
ATOM 1137 N N . TYR A 1 156 ? 7.251 1.561 -4.942 1.00 97.38 156 TYR A N 1
ATOM 1138 C CA . TYR A 1 156 ? 7.518 0.510 -5.903 1.00 97.38 156 TYR A CA 1
ATOM 1139 C C . TYR A 1 156 ? 9.017 0.353 -6.089 1.00 97.38 156 TYR A C 1
ATOM 1141 O O . TYR A 1 156 ? 9.755 1.337 -6.167 1.00 97.38 156 TYR A O 1
ATOM 1149 N N . ALA A 1 157 ? 9.440 -0.898 -6.199 1.00 94.56 157 ALA A N 1
ATOM 1150 C CA . ALA A 1 157 ? 10.732 -1.261 -6.744 1.00 94.56 157 ALA A CA 1
ATOM 1151 C C . ALA A 1 157 ? 10.536 -2.413 -7.726 1.00 94.56 157 ALA A C 1
ATOM 1153 O O . ALA A 1 157 ? 9.733 -3.317 -7.490 1.00 94.56 157 ALA A O 1
ATOM 1154 N N . VAL A 1 158 ? 11.288 -2.393 -8.825 1.00 93.00 158 VAL A N 1
ATOM 1155 C CA . VAL A 1 158 ? 11.132 -3.361 -9.921 1.00 93.00 158 VAL A CA 1
ATOM 1156 C C . VAL A 1 158 ? 11.204 -4.825 -9.477 1.00 93.00 158 VAL A C 1
ATOM 1158 O O . VAL A 1 158 ? 10.539 -5.663 -10.079 1.00 93.00 158 VAL A O 1
ATOM 1161 N N . GLU A 1 159 ? 11.958 -5.133 -8.420 1.00 91.06 159 GLU A N 1
ATOM 1162 C CA . GLU A 1 159 ? 12.153 -6.500 -7.917 1.00 91.06 159 GLU A CA 1
ATOM 1163 C C . GLU A 1 159 ? 11.068 -6.954 -6.934 1.00 91.06 159 GLU A C 1
ATOM 1165 O O . GLU A 1 159 ? 10.760 -8.142 -6.875 1.00 91.06 159 GLU A O 1
ATOM 1170 N N . THR A 1 160 ? 10.482 -6.028 -6.170 1.00 91.88 160 THR A N 1
ATOM 1171 C CA . THR A 1 160 ? 9.540 -6.351 -5.082 1.00 91.88 160 THR A CA 1
ATOM 1172 C C . THR A 1 160 ? 8.093 -6.015 -5.418 1.00 91.88 160 THR A C 1
ATOM 1174 O O . THR A 1 160 ? 7.188 -6.484 -4.738 1.00 91.88 160 THR A O 1
ATOM 1177 N N . GLY A 1 161 ? 7.850 -5.229 -6.466 1.00 94.88 161 GLY A N 1
ATOM 1178 C CA . GLY A 1 161 ? 6.512 -4.780 -6.827 1.00 94.88 161 GLY A CA 1
ATOM 1179 C C . GLY A 1 161 ? 6.075 -3.564 -6.015 1.00 94.88 161 GLY A C 1
ATOM 1180 O O . GLY A 1 161 ? 6.908 -2.765 -5.584 1.00 94.88 161 GLY A O 1
ATOM 1181 N N . VAL A 1 162 ? 4.759 -3.384 -5.897 1.00 97.38 162 VAL A N 1
ATOM 1182 C CA . VAL A 1 162 ? 4.133 -2.213 -5.268 1.00 97.38 162 VAL A CA 1
ATOM 1183 C C . VAL A 1 162 ? 3.759 -2.537 -3.825 1.00 97.38 162 VAL A C 1
ATOM 1185 O O . VAL A 1 162 ? 3.139 -3.567 -3.576 1.00 97.38 162 VAL A O 1
ATOM 1188 N N . THR A 1 163 ? 4.066 -1.624 -2.909 1.00 98.19 163 THR A N 1
ATOM 1189 C CA . THR A 1 163 ? 3.624 -1.657 -1.511 1.00 98.19 163 THR A CA 1
ATOM 1190 C C . THR A 1 163 ? 2.789 -0.417 -1.216 1.00 98.19 163 THR A C 1
ATOM 1192 O O . THR A 1 163 ? 3.136 0.693 -1.632 1.00 98.19 163 THR A O 1
ATOM 1195 N N . LEU A 1 164 ? 1.692 -0.598 -0.488 1.00 98.56 164 LEU A N 1
ATOM 1196 C CA . LEU A 1 164 ? 0.806 0.465 -0.032 1.00 98.56 164 LEU A CA 1
ATOM 1197 C C . LEU A 1 164 ? 0.792 0.493 1.496 1.00 98.56 164 LEU A C 1
ATOM 1199 O O . LEU A 1 164 ? 0.664 -0.538 2.144 1.00 98.56 164 LEU A O 1
ATOM 1203 N N . SER A 1 165 ? 0.924 1.679 2.081 1.00 98.25 165 SER A N 1
ATOM 1204 C CA . SER A 1 165 ? 0.939 1.852 3.536 1.00 98.25 165 SER A CA 1
ATOM 1205 C C . SER A 1 165 ? 0.296 3.167 3.961 1.00 98.25 165 SER A C 1
ATOM 1207 O O . SER A 1 165 ? 0.131 4.082 3.150 1.00 98.25 165 SER A O 1
ATOM 1209 N N . GLY A 1 166 ? -0.033 3.272 5.247 1.00 96.94 166 GLY A N 1
ATOM 1210 C CA . GLY A 1 166 ? -0.670 4.451 5.831 1.00 96.94 166 GLY A CA 1
ATOM 1211 C C . GLY A 1 166 ? -2.193 4.399 5.739 1.00 96.94 166 GLY A C 1
ATOM 1212 O O . GLY A 1 166 ? -2.775 3.334 5.558 1.00 96.94 166 GLY A O 1
ATOM 1213 N N . LYS A 1 167 ? -2.846 5.550 5.888 1.00 95.88 167 LYS A N 1
ATOM 1214 C CA . LYS A 1 167 ? -4.300 5.663 5.995 1.00 95.88 167 LYS A CA 1
ATOM 1215 C C . LYS A 1 167 ? -4.924 6.155 4.693 1.00 95.88 167 LYS A C 1
ATOM 1217 O O . LYS A 1 167 ? -4.690 7.285 4.260 1.00 95.88 167 LYS A O 1
ATOM 1222 N N . LEU A 1 168 ? -5.745 5.310 4.085 1.00 96.44 168 LEU A N 1
ATOM 1223 C CA . LEU A 1 168 ? -6.542 5.616 2.908 1.00 96.44 168 LEU A CA 1
ATOM 1224 C C . LEU A 1 168 ? -7.801 6.414 3.277 1.00 96.44 168 LEU A C 1
ATOM 1226 O O . LEU A 1 168 ? -8.336 6.263 4.380 1.00 96.44 168 LEU A O 1
ATOM 1230 N N . PRO A 1 169 ? -8.318 7.238 2.351 1.00 95.31 169 PRO A N 1
ATOM 1231 C CA . PRO A 1 169 ? -9.580 7.932 2.557 1.00 95.31 169 PRO A CA 1
ATOM 1232 C C . PRO A 1 169 ? -10.784 6.992 2.687 1.00 95.31 169 PRO A C 1
ATOM 1234 O O . PRO A 1 169 ? -10.761 5.850 2.226 1.00 95.31 169 PRO A O 1
ATOM 1237 N N . VAL A 1 170 ? -11.878 7.513 3.247 1.00 94.69 170 VAL A N 1
ATOM 1238 C CA . VAL A 1 170 ? -13.135 6.770 3.397 1.00 94.69 170 VAL A CA 1
ATOM 1239 C C . VAL A 1 170 ? -13.615 6.264 2.038 1.00 94.69 170 VAL A C 1
ATOM 1241 O O . VAL A 1 170 ? -13.726 7.035 1.081 1.00 94.69 170 VAL A O 1
ATOM 1244 N N . GLY A 1 171 ? -13.932 4.971 1.973 1.00 93.88 171 GLY A N 1
ATOM 1245 C CA . GLY A 1 171 ? -14.460 4.319 0.773 1.00 93.88 171 GLY A CA 1
ATOM 1246 C C . GLY A 1 171 ? -13.407 3.928 -0.266 1.00 93.88 171 GLY A C 1
ATOM 1247 O O . GLY A 1 171 ? -13.785 3.420 -1.316 1.00 93.88 171 GLY A O 1
ATOM 1248 N N . ILE A 1 172 ? -12.119 4.136 0.021 1.00 95.88 172 ILE A N 1
ATOM 1249 C CA . ILE A 1 172 ? -11.008 3.723 -0.836 1.00 95.88 172 ILE A CA 1
ATOM 1250 C C . ILE A 1 172 ? -10.250 2.580 -0.162 1.00 95.88 172 ILE A C 1
ATOM 1252 O O . ILE A 1 172 ? -9.675 2.757 0.912 1.00 95.88 172 ILE A O 1
ATOM 1256 N N . GLY A 1 173 ? -10.232 1.413 -0.806 1.00 95.44 173 GLY A N 1
ATOM 1257 C CA . GLY A 1 173 ? -9.430 0.267 -0.379 1.00 95.44 173 GLY A CA 1
ATOM 1258 C C . GLY A 1 173 ? -8.210 0.027 -1.270 1.00 95.44 173 GLY A C 1
ATOM 1259 O O . GLY A 1 173 ? -8.108 0.554 -2.381 1.00 95.44 173 GLY A O 1
ATOM 1260 N N . ALA A 1 174 ? -7.305 -0.846 -0.825 1.00 96.75 174 ALA A N 1
ATOM 1261 C CA . ALA A 1 174 ? -6.132 -1.253 -1.602 1.00 96.75 174 ALA A CA 1
ATOM 1262 C C . ALA A 1 174 ? -6.487 -1.823 -2.986 1.00 96.75 174 ALA A C 1
ATOM 1264 O O . ALA A 1 174 ? -5.816 -1.528 -3.974 1.00 96.75 174 ALA A O 1
ATOM 1265 N N . ALA A 1 175 ? -7.600 -2.554 -3.097 1.00 96.25 175 ALA A N 1
ATOM 1266 C CA . ALA A 1 175 ? -8.090 -3.067 -4.377 1.00 96.25 175 ALA A CA 1
ATOM 1267 C C . ALA A 1 175 ? -8.439 -1.950 -5.380 1.00 96.25 175 ALA A C 1
ATOM 1269 O O . ALA A 1 175 ? -8.300 -2.134 -6.591 1.00 96.25 175 ALA A O 1
ATOM 1270 N N . ASP A 1 176 ? -8.886 -0.785 -4.904 1.00 96.44 176 ASP A N 1
ATOM 1271 C CA . ASP A 1 176 ? -9.164 0.368 -5.763 1.00 96.44 176 ASP A CA 1
ATOM 1272 C C . ASP A 1 176 ? -7.871 1.011 -6.258 1.00 96.44 176 ASP A C 1
ATOM 1274 O O . ASP A 1 176 ? -7.775 1.378 -7.431 1.00 96.44 176 ASP A O 1
ATOM 1278 N N . VAL A 1 177 ? -6.855 1.071 -5.392 1.00 97.25 177 VAL A N 1
ATOM 1279 C CA . VAL A 1 177 ? -5.507 1.531 -5.742 1.00 97.25 177 VAL A CA 1
ATOM 1280 C C . VAL A 1 177 ? -4.867 0.604 -6.778 1.00 97.25 177 VAL A C 1
ATOM 1282 O O . VAL A 1 177 ? -4.426 1.079 -7.823 1.00 97.25 177 VAL A O 1
ATOM 1285 N N . ALA A 1 178 ? -4.879 -0.713 -6.550 1.00 96.50 178 ALA A N 1
ATOM 1286 C CA . ALA A 1 178 ? -4.354 -1.704 -7.490 1.00 96.50 178 ALA A CA 1
ATOM 1287 C C . ALA A 1 178 ? -5.037 -1.595 -8.865 1.00 96.50 178 ALA A C 1
ATOM 1289 O O . ALA A 1 178 ? -4.375 -1.531 -9.905 1.00 96.50 178 ALA A O 1
ATOM 1290 N N . ARG A 1 179 ? -6.369 -1.451 -8.877 1.00 96.12 179 ARG A N 1
ATOM 1291 C CA . ARG A 1 179 ? -7.143 -1.244 -10.108 1.00 96.12 179 ARG A CA 1
ATOM 1292 C C . ARG A 1 179 ? -6.758 0.049 -10.818 1.00 96.12 179 ARG A C 1
ATOM 1294 O O . ARG A 1 179 ? -6.622 0.044 -12.040 1.00 96.12 179 ARG A O 1
ATOM 1301 N N . ALA A 1 180 ? -6.563 1.148 -10.090 1.00 95.88 180 ALA A N 1
ATOM 1302 C CA . ALA A 1 180 ? -6.113 2.412 -10.670 1.00 95.88 180 ALA A CA 1
ATOM 1303 C C . ALA A 1 180 ? -4.720 2.272 -11.307 1.00 95.88 180 ALA A C 1
ATOM 1305 O O . ALA A 1 180 ? -4.532 2.670 -12.457 1.00 95.88 180 ALA A O 1
ATOM 1306 N N . LEU A 1 181 ? -3.796 1.587 -10.631 1.00 95.81 181 LEU A N 1
ATOM 1307 C CA . LEU A 1 181 ? -2.457 1.281 -11.140 1.00 95.81 181 LEU A CA 1
ATOM 1308 C C . LEU A 1 181 ? -2.448 0.257 -12.287 1.00 95.81 181 LEU A C 1
ATOM 1310 O O . LEU A 1 181 ? -1.451 0.150 -12.991 1.00 95.81 181 LEU A O 1
ATOM 1314 N N . GLY A 1 182 ? -3.548 -0.468 -12.513 1.00 94.62 182 GLY A N 1
ATOM 1315 C CA . GLY A 1 182 ? -3.633 -1.494 -13.556 1.00 94.62 182 GLY A CA 1
ATOM 1316 C C . GLY A 1 182 ? -2.850 -2.767 -13.222 1.00 94.62 182 GLY A C 1
ATOM 1317 O O . GLY A 1 182 ? -2.412 -3.463 -14.134 1.00 94.62 182 GLY A O 1
ATOM 1318 N N . ILE A 1 183 ? -2.669 -3.062 -11.934 1.00 94.19 183 ILE A N 1
ATOM 1319 C CA . ILE A 1 183 ? -1.952 -4.243 -11.438 1.00 94.19 183 ILE A CA 1
ATOM 1320 C C . ILE A 1 183 ? -2.928 -5.227 -10.785 1.00 94.19 183 ILE A C 1
ATOM 1322 O O . ILE A 1 183 ? -4.021 -4.845 -10.365 1.00 94.19 183 ILE A O 1
ATOM 1326 N N . ALA A 1 184 ? -2.541 -6.503 -10.729 1.00 91.44 184 ALA A N 1
ATOM 1327 C CA . ALA A 1 184 ? -3.386 -7.558 -10.171 1.00 91.44 184 ALA A CA 1
ATOM 1328 C C . ALA A 1 184 ? -3.483 -7.480 -8.644 1.00 91.44 184 ALA A C 1
ATOM 1330 O O . ALA A 1 184 ? -4.567 -7.665 -8.095 1.00 91.44 184 ALA A O 1
ATOM 1331 N N . ASP A 1 185 ? -2.356 -7.210 -7.987 1.00 91.06 185 ASP A N 1
ATOM 1332 C CA . ASP A 1 185 ? -2.256 -7.140 -6.534 1.00 91.06 185 ASP A CA 1
ATOM 1333 C C . ASP A 1 185 ? -1.106 -6.214 -6.110 1.00 91.06 185 ASP A C 1
ATOM 1335 O O . ASP A 1 185 ? -0.250 -5.856 -6.930 1.00 91.06 185 ASP A O 1
ATOM 1339 N N . LEU A 1 186 ? -1.102 -5.829 -4.838 1.00 96.12 186 LEU A N 1
ATOM 1340 C CA . LEU A 1 186 ? -0.040 -5.075 -4.178 1.00 96.12 186 LEU A CA 1
ATOM 1341 C C . LEU A 1 186 ? 0.155 -5.587 -2.746 1.00 96.12 186 LEU A C 1
ATOM 1343 O O . LEU A 1 186 ? -0.740 -6.198 -2.171 1.00 96.12 186 LEU A O 1
ATOM 1347 N N . ASP A 1 187 ? 1.319 -5.324 -2.162 1.00 97.12 187 ASP A N 1
ATOM 1348 C CA . ASP A 1 187 ? 1.557 -5.603 -0.745 1.00 97.12 187 ASP A CA 1
ATOM 1349 C C . ASP A 1 187 ? 0.863 -4.532 0.114 1.00 97.12 187 ASP A C 1
ATOM 1351 O O . ASP A 1 187 ? 1.268 -3.364 0.109 1.00 97.12 187 ASP A O 1
ATOM 1355 N N . ASP A 1 188 ? -0.232 -4.907 0.779 1.00 97.81 188 ASP A N 1
ATOM 1356 C CA . ASP A 1 188 ? -1.116 -3.991 1.504 1.00 97.81 188 ASP A CA 1
ATOM 1357 C C . ASP A 1 188 ? -0.827 -3.973 3.011 1.00 97.81 188 ASP A C 1
ATOM 1359 O O . ASP A 1 188 ? -1.172 -4.895 3.752 1.00 97.81 188 ASP A O 1
ATOM 1363 N N . GLY A 1 189 ? -0.232 -2.875 3.469 1.00 96.44 189 GLY A N 1
ATOM 1364 C CA . GLY A 1 189 ? -0.092 -2.513 4.877 1.00 96.44 189 GLY A CA 1
ATOM 1365 C C . GLY A 1 189 ? -0.881 -1.254 5.238 1.00 96.44 189 GLY A C 1
ATOM 1366 O O . GLY A 1 189 ? -0.466 -0.524 6.141 1.00 96.44 189 GLY A O 1
ATOM 1367 N N . SER A 1 190 ? -1.941 -0.931 4.492 1.00 96.38 190 SER A N 1
ATOM 1368 C CA . SER A 1 190 ? -2.751 0.264 4.723 1.00 96.38 190 SER A CA 1
ATOM 1369 C C . SER A 1 190 ? -3.961 0.024 5.623 1.00 96.38 190 SER A C 1
ATOM 1371 O O . SER A 1 190 ? -4.460 -1.087 5.784 1.00 96.38 190 SER A O 1
ATOM 1373 N N . GLU A 1 191 ? -4.442 1.113 6.210 1.00 94.31 191 GLU A N 1
ATOM 1374 C CA . GLU A 1 191 ? -5.702 1.189 6.942 1.00 94.31 191 GLU A CA 1
ATOM 1375 C C . GLU A 1 191 ? -6.677 2.078 6.166 1.00 94.31 191 GLU A C 1
ATOM 1377 O O . GLU A 1 191 ? -6.264 2.989 5.450 1.00 94.31 191 GLU A O 1
ATOM 1382 N N . THR A 1 192 ? -7.982 1.862 6.311 1.00 92.62 192 THR A N 1
ATOM 1383 C CA . THR A 1 192 ? -9.002 2.711 5.679 1.00 92.62 192 THR A CA 1
ATOM 1384 C C . THR A 1 192 ? -9.693 3.558 6.734 1.00 92.62 192 THR A C 1
ATOM 1386 O O . THR A 1 192 ? -10.175 3.027 7.735 1.00 92.62 192 THR A O 1
ATOM 1389 N N . ALA A 1 193 ? -9.785 4.866 6.492 1.00 93.31 193 ALA A N 1
ATOM 1390 C CA . ALA A 1 193 ? -10.577 5.756 7.329 1.00 93.31 193 ALA A CA 1
ATOM 1391 C C . ALA A 1 193 ? -12.042 5.286 7.392 1.00 93.31 193 ALA A C 1
ATOM 1393 O O . ALA A 1 193 ? -12.658 4.949 6.377 1.00 93.31 193 ALA A O 1
ATOM 1394 N N . LEU A 1 194 ? -12.599 5.276 8.598 1.00 90.81 194 LEU A N 1
ATOM 1395 C CA . LEU A 1 194 ? -13.994 4.949 8.876 1.00 90.81 194 LEU A CA 1
ATOM 1396 C C . LEU A 1 194 ? -14.864 6.204 8.971 1.00 90.81 194 LEU A C 1
ATOM 1398 O O . LEU A 1 194 ? -16.067 6.119 8.720 1.00 90.81 194 LEU A O 1
ATOM 1402 N N . GLU A 1 195 ? -14.267 7.340 9.339 1.00 87.00 195 GLU A N 1
ATOM 1403 C CA . GLU A 1 195 ? -14.932 8.634 9.487 1.00 87.00 195 GLU A CA 1
ATOM 1404 C C . GLU A 1 195 ? -14.368 9.693 8.533 1.00 87.00 195 GLU A C 1
ATOM 1406 O O . GLU A 1 195 ? -13.200 9.668 8.145 1.00 87.00 195 GLU A O 1
ATOM 1411 N N . GLY A 1 196 ? -15.216 10.660 8.178 1.00 84.50 196 GLY A N 1
ATOM 1412 C CA . GLY A 1 196 ? -14.875 11.766 7.283 1.00 84.50 196 GLY A CA 1
ATOM 1413 C C . GLY A 1 196 ? -15.621 11.729 5.950 1.00 84.50 196 GLY A C 1
ATOM 1414 O O . GLY A 1 196 ? -16.494 10.893 5.709 1.00 84.50 196 GLY A O 1
ATOM 1415 N N . ALA A 1 197 ? -15.301 12.686 5.078 1.00 82.44 197 ALA A N 1
ATOM 1416 C CA . ALA A 1 197 ? -15.871 12.728 3.737 1.00 82.44 197 ALA A CA 1
ATOM 1417 C C . ALA A 1 197 ? -15.337 11.557 2.887 1.00 82.44 197 ALA A C 1
ATOM 1419 O O . ALA A 1 197 ? -14.155 11.219 3.011 1.00 82.44 197 ALA A O 1
ATOM 1420 N N . PRO A 1 198 ? -16.160 10.968 1.995 1.00 87.75 198 PRO A N 1
ATOM 1421 C CA . PRO A 1 198 ? -15.674 10.035 0.986 1.00 87.75 198 PRO A CA 1
ATOM 1422 C C . PRO A 1 198 ? -14.523 10.670 0.216 1.00 87.75 198 PRO A C 1
ATOM 1424 O O . PRO A 1 198 ? -14.660 11.775 -0.315 1.00 87.75 198 PRO A O 1
ATOM 1427 N N . GLY A 1 199 ? -13.382 9.993 0.192 1.00 86.19 199 GLY A N 1
ATOM 1428 C CA . GLY A 1 199 ? -12.228 10.512 -0.520 1.00 86.19 199 GLY A CA 1
ATOM 1429 C C . GLY A 1 199 ? -12.165 10.025 -1.955 1.00 86.19 199 GLY A C 1
ATOM 1430 O O . GLY A 1 199 ? -12.897 9.139 -2.390 1.00 86.19 199 GLY A O 1
ATOM 1431 N N . THR A 1 200 ? -11.224 10.601 -2.688 1.00 90.38 200 THR A N 1
ATOM 1432 C CA . THR A 1 200 ? -10.831 10.152 -4.020 1.00 90.38 200 THR A CA 1
ATOM 1433 C C . THR A 1 200 ? -9.359 9.788 -4.000 1.00 90.38 200 THR A C 1
ATOM 1435 O O . THR A 1 200 ? -8.578 10.390 -3.262 1.00 90.38 200 THR A O 1
ATOM 1438 N N . LEU A 1 201 ? -8.956 8.841 -4.845 1.00 91.38 201 LEU A N 1
ATOM 1439 C CA . LEU A 1 201 ? -7.536 8.599 -5.081 1.00 91.38 201 LEU A CA 1
ATOM 1440 C C . LEU A 1 201 ? -6.862 9.858 -5.630 1.00 91.38 201 LEU A C 1
ATOM 1442 O O . LEU A 1 201 ? -7.453 10.589 -6.429 1.00 91.38 201 LEU A O 1
ATOM 1446 N N . ALA A 1 202 ? -5.613 10.088 -5.225 1.00 90.00 202 ALA A N 1
ATOM 1447 C CA . ALA A 1 202 ? -4.817 11.168 -5.786 1.00 90.00 202 ALA A CA 1
ATOM 1448 C C . ALA A 1 202 ? -4.720 11.010 -7.320 1.00 90.00 202 ALA A C 1
ATOM 1450 O O . ALA A 1 202 ? -4.407 9.909 -7.787 1.00 90.00 202 ALA A O 1
ATOM 1451 N N . PRO A 1 203 ? -4.917 12.083 -8.115 1.00 87.75 203 PRO A N 1
ATOM 1452 C CA . PRO A 1 203 ? -4.833 12.020 -9.578 1.00 87.75 203 PRO A CA 1
ATOM 1453 C C . PRO A 1 203 ? -3.517 11.425 -10.091 1.00 87.75 203 PRO A C 1
ATOM 1455 O O . PRO A 1 203 ? -3.500 10.746 -11.117 1.00 87.75 203 PRO A O 1
ATOM 1458 N N . ALA A 1 204 ? -2.433 11.616 -9.330 1.00 91.94 204 ALA A N 1
ATOM 1459 C CA . ALA A 1 204 ? -1.129 11.031 -9.611 1.00 91.94 204 ALA A CA 1
ATOM 1460 C C . ALA A 1 204 ? -1.197 9.513 -9.823 1.00 91.94 204 ALA A C 1
ATOM 1462 O O . ALA A 1 204 ? -0.574 9.017 -10.753 1.00 91.94 204 ALA A O 1
ATOM 1463 N N . VAL A 1 205 ? -2.002 8.784 -9.040 1.00 94.38 205 VAL A N 1
ATOM 1464 C CA . VAL A 1 205 ? -2.107 7.315 -9.112 1.00 94.38 205 VAL A CA 1
ATOM 1465 C C . VAL A 1 205 ? -2.509 6.843 -10.513 1.00 94.38 205 VAL A C 1
ATOM 1467 O O . VAL A 1 205 ? -1.963 5.860 -11.003 1.00 94.38 205 VAL A O 1
ATOM 1470 N N . ALA A 1 206 ? -3.410 7.555 -11.195 1.00 90.75 206 ALA A N 1
ATOM 1471 C CA . ALA A 1 206 ? -3.834 7.184 -12.544 1.00 90.75 206 ALA A CA 1
ATOM 1472 C C . ALA A 1 206 ? -2.703 7.341 -13.575 1.00 90.75 206 ALA A C 1
ATOM 1474 O O . ALA A 1 206 ? -2.554 6.498 -14.456 1.00 90.75 206 ALA A O 1
ATOM 1475 N N . VAL A 1 207 ? -1.879 8.386 -13.435 1.00 92.31 207 VAL A N 1
ATOM 1476 C CA . VAL A 1 207 ? -0.718 8.635 -14.308 1.00 92.31 207 VAL A CA 1
ATOM 1477 C C . VAL A 1 207 ? 0.341 7.544 -14.137 1.00 92.31 207 VAL A C 1
ATOM 1479 O O . VAL A 1 207 ? 1.003 7.169 -15.102 1.00 92.31 207 VAL A O 1
ATOM 1482 N N . LEU A 1 208 ? 0.489 6.996 -12.927 1.00 93.38 208 LEU A N 1
ATOM 1483 C CA . LEU A 1 208 ? 1.521 6.001 -12.628 1.00 93.38 208 LEU A CA 1
ATOM 1484 C C . LEU A 1 208 ? 1.344 4.674 -13.365 1.00 93.38 208 LEU A C 1
ATOM 1486 O O . LEU A 1 208 ? 2.342 3.990 -13.581 1.00 93.38 208 LEU A O 1
ATOM 1490 N N . ARG A 1 209 ? 0.126 4.320 -13.791 1.00 92.62 209 ARG A N 1
ATOM 1491 C CA . ARG A 1 209 ? -0.152 3.073 -14.523 1.00 92.62 209 ARG A CA 1
ATOM 1492 C C . ARG A 1 209 ? 0.804 2.862 -15.700 1.00 92.62 209 ARG A C 1
ATOM 1494 O O . ARG A 1 209 ? 1.390 1.792 -15.833 1.00 92.62 209 ARG A O 1
ATOM 1501 N N . ASP A 1 210 ? 0.997 3.893 -16.518 1.00 88.44 210 ASP A N 1
ATOM 1502 C CA . ASP A 1 210 ? 1.820 3.796 -17.729 1.00 88.44 210 ASP A CA 1
ATOM 1503 C C . ASP A 1 210 ? 3.328 3.880 -17.431 1.00 88.44 210 ASP A C 1
ATOM 1505 O O . ASP A 1 210 ? 4.161 3.525 -18.271 1.00 88.44 210 ASP A O 1
ATOM 1509 N N . TRP A 1 211 ? 3.691 4.334 -16.228 1.00 90.06 211 TRP A N 1
ATOM 1510 C CA . TRP A 1 211 ? 5.073 4.568 -15.811 1.00 90.06 211 TRP A CA 1
ATOM 1511 C C . TRP A 1 211 ? 5.657 3.452 -14.951 1.00 90.06 211 TRP A C 1
ATOM 1513 O O . TRP A 1 211 ? 6.860 3.213 -15.033 1.00 90.06 211 TRP A O 1
ATOM 1523 N N . LEU A 1 212 ? 4.840 2.724 -14.185 1.00 91.88 212 LEU A N 1
ATOM 1524 C CA . LEU A 1 212 ? 5.297 1.598 -13.361 1.00 91.88 212 LEU A CA 1
ATOM 1525 C C . LEU A 1 212 ? 6.169 0.589 -14.139 1.00 91.88 212 LEU A C 1
ATOM 1527 O O . LEU A 1 212 ? 7.228 0.216 -13.632 1.00 91.88 212 LEU A O 1
ATOM 1531 N N . PRO A 1 213 ? 5.839 0.196 -15.389 1.00 88.31 213 PRO A N 1
ATOM 1532 C CA . PRO A 1 213 ? 6.676 -0.728 -16.155 1.00 88.31 213 PRO A CA 1
ATOM 1533 C C . PRO A 1 213 ? 7.983 -0.122 -16.685 1.00 88.31 213 PRO A C 1
ATOM 1535 O O . PRO A 1 213 ? 8.758 -0.845 -17.312 1.00 88.31 213 PRO A O 1
ATOM 1538 N N . ARG A 1 214 ? 8.227 1.179 -16.504 1.00 88.44 214 ARG A N 1
ATOM 1539 C CA . ARG A 1 214 ? 9.343 1.925 -17.117 1.00 88.44 214 ARG A CA 1
ATOM 1540 C C . ARG A 1 214 ? 10.360 2.448 -16.107 1.00 88.44 214 ARG A C 1
ATOM 1542 O O . ARG A 1 214 ? 11.506 2.694 -16.476 1.00 88.44 214 ARG A O 1
ATOM 1549 N N . VAL A 1 215 ? 9.947 2.607 -14.855 1.00 92.75 215 VAL A N 1
ATOM 1550 C CA . VAL A 1 215 ? 10.795 3.105 -13.767 1.00 92.75 215 VAL A CA 1
ATOM 1551 C C . VAL A 1 215 ? 11.420 1.956 -12.972 1.00 92.75 215 VAL A C 1
ATOM 1553 O O . VAL A 1 215 ? 10.942 0.820 -12.994 1.00 92.75 215 VAL A O 1
ATOM 1556 N N . GLU A 1 216 ? 12.509 2.261 -12.275 1.00 93.81 216 GLU A N 1
ATOM 1557 C CA . GLU A 1 216 ? 13.213 1.345 -11.370 1.00 93.81 216 GLU A CA 1
ATOM 1558 C C . GLU A 1 216 ? 12.615 1.391 -9.968 1.00 93.81 216 GLU A C 1
ATOM 1560 O O . GLU A 1 216 ? 12.387 0.352 -9.344 1.00 93.81 216 GLU A O 1
ATOM 1565 N N . THR A 1 217 ? 12.337 2.606 -9.493 1.00 96.38 217 THR A N 1
ATOM 1566 C CA . THR A 1 217 ? 11.686 2.851 -8.211 1.00 96.38 217 THR A CA 1
ATOM 1567 C C . THR A 1 217 ? 10.656 3.963 -8.327 1.00 96.38 217 THR A C 1
ATOM 1569 O O . THR A 1 217 ? 10.706 4.803 -9.229 1.00 96.38 217 THR A O 1
ATOM 1572 N N . LEU A 1 218 ? 9.710 3.968 -7.398 1.00 97.44 218 LEU A N 1
ATOM 1573 C CA . LEU A 1 218 ? 8.746 5.041 -7.231 1.00 97.44 218 LEU A CA 1
ATOM 1574 C C . LEU A 1 218 ? 8.402 5.194 -5.751 1.00 97.44 218 LEU A C 1
ATOM 1576 O O . LEU A 1 218 ? 8.241 4.199 -5.050 1.00 97.44 218 LEU A O 1
ATOM 1580 N N . ASP A 1 219 ? 8.262 6.434 -5.296 1.00 98.12 219 ASP A N 1
ATOM 1581 C CA . ASP A 1 219 ? 7.707 6.784 -3.987 1.00 98.12 219 ASP A CA 1
ATOM 1582 C C . ASP A 1 219 ? 6.699 7.918 -4.182 1.00 98.12 219 ASP A C 1
ATOM 1584 O O . ASP A 1 219 ? 7.069 9.040 -4.527 1.00 98.12 219 ASP A O 1
ATOM 1588 N N . LEU A 1 220 ? 5.417 7.609 -4.009 1.00 98.44 220 LEU A N 1
ATOM 1589 C CA . LEU A 1 220 ? 4.339 8.583 -3.953 1.00 98.44 220 LEU A CA 1
ATOM 1590 C C . LEU A 1 220 ? 3.873 8.695 -2.506 1.00 98.44 220 LEU A C 1
ATOM 1592 O O . LEU A 1 220 ? 3.298 7.757 -1.960 1.00 98.44 220 LEU A O 1
ATOM 1596 N N . SER A 1 221 ? 4.047 9.870 -1.916 1.00 98.06 221 SER A N 1
ATOM 1597 C CA . SER A 1 221 ? 3.498 10.217 -0.608 1.00 98.06 221 SER A CA 1
ATOM 1598 C C . SER A 1 221 ? 2.333 11.188 -0.786 1.00 98.06 221 SER A C 1
ATOM 1600 O O . SER A 1 221 ? 2.489 12.239 -1.408 1.00 98.06 221 SER A O 1
ATOM 1602 N N . VAL A 1 222 ? 1.171 10.846 -0.234 1.00 96.88 222 VAL A N 1
ATOM 1603 C CA . VAL A 1 222 ? -0.040 11.675 -0.249 1.00 96.88 222 VAL A CA 1
ATOM 1604 C C . VAL A 1 222 ? -0.383 12.052 1.182 1.00 96.88 222 VAL A C 1
ATOM 1606 O O . VAL A 1 222 ? -0.503 11.191 2.048 1.00 96.88 222 VAL A O 1
ATOM 1609 N N . THR A 1 223 ? -0.526 13.349 1.427 1.00 94.94 223 THR A N 1
ATOM 1610 C CA . THR A 1 223 ? -0.848 13.924 2.737 1.00 94.94 223 THR A CA 1
ATOM 1611 C C . THR A 1 223 ? -1.904 15.013 2.575 1.00 94.94 223 THR A C 1
ATOM 1613 O O . THR A 1 223 ? -2.194 15.438 1.456 1.00 94.94 223 THR A O 1
ATOM 1616 N N . GLU A 1 224 ? -2.424 15.531 3.686 1.00 91.00 224 GLU A N 1
ATOM 1617 C CA . GLU A 1 224 ? -3.325 16.690 3.673 1.00 91.00 224 GLU A CA 1
ATOM 1618 C C . GLU A 1 224 ? -2.690 17.931 3.013 1.00 91.00 224 GLU A C 1
ATOM 1620 O O . GLU A 1 224 ? -3.372 18.691 2.330 1.00 91.00 224 GLU A O 1
ATOM 1625 N N . ALA A 1 225 ? -1.371 18.108 3.149 1.00 91.06 225 ALA A N 1
ATOM 1626 C CA . ALA A 1 225 ? -0.645 19.237 2.563 1.00 91.06 225 ALA A CA 1
ATOM 1627 C C . ALA A 1 225 ? -0.448 19.122 1.040 1.00 91.06 225 ALA A C 1
ATOM 1629 O O . ALA A 1 225 ? -0.077 20.101 0.392 1.00 91.06 225 ALA A O 1
ATOM 1630 N N . GLY A 1 226 ? -0.663 17.936 0.466 1.00 93.31 226 GLY A N 1
ATOM 1631 C CA . GLY A 1 226 ? -0.457 17.667 -0.951 1.00 93.31 226 GLY A CA 1
ATOM 1632 C C . GLY A 1 226 ? 0.244 16.338 -1.214 1.00 93.31 226 GLY A C 1
ATOM 1633 O O . GLY A 1 226 ? 0.417 15.498 -0.326 1.00 93.31 226 GLY A O 1
ATOM 1634 N N . SER A 1 227 ? 0.635 16.149 -2.475 1.00 96.44 227 SER A N 1
ATOM 1635 C CA . SER A 1 227 ? 1.299 14.936 -2.957 1.00 96.44 227 SER A CA 1
ATOM 1636 C C . SER A 1 227 ? 2.742 15.218 -3.370 1.00 96.44 227 SER A C 1
ATOM 1638 O O . SER A 1 227 ? 3.028 16.240 -3.995 1.00 96.44 227 SER A O 1
ATOM 1640 N N . ALA A 1 228 ? 3.640 14.286 -3.076 1.00 97.69 228 ALA A N 1
ATOM 1641 C CA . ALA A 1 228 ? 5.017 14.287 -3.554 1.00 97.69 228 ALA A CA 1
ATOM 1642 C C . ALA A 1 228 ? 5.315 12.952 -4.240 1.00 97.69 228 ALA A C 1
ATOM 1644 O O . ALA A 1 228 ? 4.992 11.901 -3.692 1.00 97.69 228 ALA A O 1
ATOM 1645 N N . LEU A 1 229 ? 5.906 13.005 -5.431 1.00 98.06 229 LEU A N 1
ATOM 1646 C CA . LEU A 1 229 ? 6.258 11.844 -6.240 1.00 98.06 229 LEU A CA 1
ATOM 1647 C C . LEU A 1 229 ? 7.749 11.879 -6.563 1.00 98.06 229 LEU A C 1
ATOM 1649 O O . LEU A 1 229 ? 8.220 12.819 -7.200 1.00 98.06 229 LEU A O 1
ATOM 1653 N N . THR A 1 230 ? 8.458 10.818 -6.202 1.00 98.12 230 THR A N 1
ATOM 1654 C CA . THR A 1 230 ? 9.836 10.565 -6.619 1.00 98.12 230 THR A CA 1
ATOM 1655 C C . THR A 1 230 ? 9.862 9.370 -7.560 1.00 98.12 230 THR A C 1
ATOM 1657 O O . THR A 1 230 ? 9.318 8.316 -7.234 1.00 98.12 230 THR A O 1
ATOM 1660 N N . LEU A 1 231 ? 10.503 9.520 -8.719 1.00 97.06 231 LEU A N 1
ATOM 1661 C CA . LEU A 1 231 ? 10.735 8.439 -9.676 1.00 97.06 231 LEU A CA 1
ATOM 1662 C C . LEU A 1 231 ? 12.227 8.151 -9.794 1.00 97.06 231 LEU A C 1
ATOM 1664 O O . LEU A 1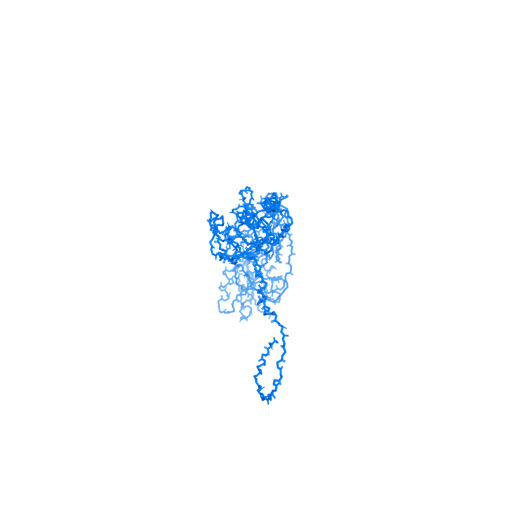 231 ? 13.012 9.056 -10.065 1.00 97.06 231 LEU A O 1
ATOM 1668 N N . GLY A 1 232 ? 12.602 6.886 -9.650 1.00 96.06 232 GLY A N 1
ATOM 1669 C CA . GLY A 1 232 ? 13.944 6.410 -9.941 1.00 96.06 232 GLY A CA 1
ATOM 1670 C C . GLY A 1 232 ? 14.016 5.802 -11.331 1.00 96.06 232 GLY A C 1
ATOM 1671 O O . GLY A 1 232 ? 13.281 4.866 -11.642 1.00 96.06 232 GLY A O 1
ATOM 1672 N N . LEU A 1 233 ? 14.910 6.311 -12.169 1.00 93.50 233 LEU A N 1
ATOM 1673 C CA . LEU A 1 233 ? 15.095 5.863 -13.543 1.00 93.50 233 LEU A CA 1
ATOM 1674 C C . LEU A 1 233 ? 16.389 5.074 -13.699 1.00 93.50 233 LEU A C 1
ATOM 1676 O O . LEU A 1 233 ? 17.426 5.437 -13.148 1.00 93.50 233 LEU A O 1
ATOM 1680 N N . GLY A 1 234 ? 16.336 4.008 -14.492 1.00 90.88 234 GLY A N 1
ATOM 1681 C CA . GLY A 1 234 ? 17.514 3.215 -14.818 1.00 90.88 234 GLY A CA 1
ATOM 1682 C C . GLY A 1 234 ? 18.465 3.951 -15.759 1.00 90.88 234 GLY A C 1
ATOM 1683 O O . GLY A 1 234 ? 18.163 5.008 -16.317 1.00 90.88 234 GLY A O 1
ATOM 1684 N N . ARG A 1 235 ? 19.636 3.358 -15.991 1.00 89.50 235 ARG A N 1
ATOM 1685 C CA . ARG A 1 235 ? 20.622 3.914 -16.920 1.00 89.50 235 ARG A CA 1
ATOM 1686 C C . ARG A 1 235 ? 20.051 4.040 -18.341 1.00 89.50 235 ARG A C 1
ATOM 1688 O O . ARG A 1 235 ? 19.452 3.102 -18.864 1.00 89.50 235 ARG A O 1
ATOM 1695 N N . GLY A 1 236 ? 20.328 5.171 -18.990 1.00 85.88 236 GLY A N 1
ATOM 1696 C CA . GLY A 1 236 ? 19.910 5.464 -20.365 1.00 85.88 236 GLY A CA 1
ATOM 1697 C C . GLY A 1 236 ? 18.694 6.380 -20.470 1.00 85.88 236 GLY A C 1
ATOM 1698 O O . GLY A 1 236 ? 18.407 6.829 -21.573 1.00 85.88 236 GLY A O 1
ATOM 1699 N N . TRP A 1 237 ? 18.036 6.668 -19.347 1.00 89.75 237 TRP A N 1
ATOM 1700 C CA . TRP A 1 237 ? 17.041 7.727 -19.238 1.00 89.75 237 TRP A CA 1
ATOM 1701 C C . TRP A 1 237 ? 17.686 9.094 -18.993 1.00 89.75 237 TRP A C 1
ATOM 1703 O O . TRP A 1 237 ? 18.722 9.180 -18.336 1.00 89.75 237 TRP A O 1
ATOM 1713 N N . GLU A 1 238 ? 17.009 10.150 -19.450 1.00 89.31 238 GLU A N 1
ATOM 1714 C CA . GLU A 1 238 ? 17.333 11.554 -19.165 1.00 89.31 238 GLU A CA 1
ATOM 1715 C C . GLU A 1 238 ? 16.321 12.115 -18.140 1.00 89.31 238 GLU A C 1
ATOM 1717 O O . GLU A 1 238 ? 15.179 12.418 -18.517 1.00 89.31 238 GLU A O 1
ATOM 1722 N N . PRO A 1 239 ? 16.682 12.231 -16.844 1.00 91.50 239 PRO A N 1
ATOM 1723 C CA . PRO A 1 239 ? 15.746 12.588 -15.771 1.00 91.50 239 PRO A CA 1
ATOM 1724 C C . PRO A 1 239 ? 14.995 13.900 -16.009 1.00 91.50 239 PRO A C 1
ATOM 1726 O O . PRO A 1 239 ? 13.784 13.980 -15.796 1.00 91.50 239 PRO A O 1
ATOM 1729 N N . GLU A 1 240 ? 15.679 14.927 -16.509 1.00 91.69 240 GLU A N 1
ATOM 1730 C CA . GLU A 1 240 ? 15.097 16.235 -16.793 1.00 91.69 240 GLU A CA 1
ATOM 1731 C C . GLU A 1 240 ? 14.056 16.173 -17.912 1.00 91.69 240 GLU A C 1
ATOM 1733 O O . GLU A 1 240 ? 13.021 16.838 -17.818 1.00 91.69 240 GLU A O 1
ATOM 1738 N N . ALA A 1 241 ? 14.301 15.361 -18.944 1.00 90.62 241 ALA A N 1
ATOM 1739 C CA . ALA A 1 241 ? 13.366 15.177 -20.048 1.00 90.62 241 ALA A CA 1
ATOM 1740 C C . ALA A 1 241 ? 12.103 14.440 -19.580 1.00 90.62 241 ALA A C 1
ATOM 1742 O O . ALA A 1 241 ? 10.987 14.855 -19.898 1.00 90.62 241 ALA A O 1
ATOM 1743 N N . VAL A 1 242 ? 12.269 13.402 -18.754 1.00 92.44 242 VAL A N 1
ATOM 1744 C CA . VAL A 1 242 ? 11.149 12.679 -18.133 1.00 92.44 242 VAL A CA 1
ATOM 1745 C C . VAL A 1 242 ? 10.346 13.591 -17.213 1.00 92.44 242 VAL A C 1
ATOM 1747 O O . VAL A 1 242 ? 9.121 13.644 -17.317 1.00 92.44 242 VAL A O 1
ATOM 1750 N N . ARG A 1 243 ? 11.018 14.368 -16.357 1.00 94.19 243 ARG A N 1
ATOM 1751 C CA . ARG A 1 243 ? 10.366 15.338 -15.471 1.00 94.19 243 ARG A CA 1
ATOM 1752 C C . ARG A 1 243 ? 9.554 16.362 -16.264 1.00 94.19 243 ARG A C 1
ATOM 1754 O O . ARG A 1 243 ? 8.412 16.633 -15.905 1.00 94.19 243 ARG A O 1
ATOM 1761 N N . ALA A 1 244 ? 10.115 16.903 -17.348 1.00 92.19 244 ALA A N 1
ATOM 1762 C CA . ALA A 1 244 ? 9.425 17.854 -18.217 1.00 92.19 244 ALA A CA 1
ATOM 1763 C C . ALA A 1 244 ? 8.199 17.237 -18.913 1.00 92.19 244 ALA A C 1
ATOM 1765 O O . ALA A 1 244 ? 7.180 17.911 -19.054 1.00 92.19 244 ALA A O 1
ATOM 1766 N N . ALA A 1 245 ? 8.273 15.962 -19.306 1.00 89.94 245 ALA A N 1
ATOM 1767 C CA . ALA A 1 245 ? 7.156 15.242 -19.914 1.00 89.94 245 ALA A CA 1
ATOM 1768 C C . ALA A 1 245 ? 6.035 14.911 -18.910 1.00 89.94 245 ALA A C 1
ATOM 1770 O O . ALA A 1 245 ? 4.860 14.933 -19.272 1.00 89.94 245 ALA A O 1
ATOM 1771 N N . LEU A 1 246 ? 6.385 14.614 -17.655 1.00 92.06 246 LEU A N 1
ATOM 1772 C CA . LEU A 1 246 ? 5.441 14.202 -16.612 1.00 92.06 246 LEU A CA 1
ATOM 1773 C C . LEU A 1 246 ? 4.759 15.358 -15.883 1.00 92.06 246 LEU A C 1
ATOM 1775 O O . LEU A 1 246 ? 3.591 15.239 -15.514 1.00 92.06 246 LEU A O 1
ATOM 1779 N N . ALA A 1 247 ? 5.465 16.470 -15.667 1.00 93.81 247 ALA A N 1
ATOM 1780 C CA . ALA A 1 247 ? 4.963 17.587 -14.867 1.00 93.81 247 ALA A CA 1
ATOM 1781 C C . ALA A 1 247 ? 3.573 18.112 -15.302 1.00 93.81 247 ALA A C 1
ATOM 1783 O O . ALA A 1 247 ? 2.748 18.353 -14.419 1.00 93.81 247 ALA A O 1
ATOM 1784 N N . PRO A 1 248 ? 3.238 18.236 -16.606 1.00 93.88 248 PRO A N 1
ATOM 1785 C CA . PRO A 1 248 ? 1.913 18.698 -17.030 1.00 93.88 248 PRO A CA 1
ATOM 1786 C C . PRO A 1 248 ? 0.761 17.769 -16.621 1.00 93.88 248 PRO A C 1
ATOM 1788 O O . PRO A 1 248 ? -0.360 18.235 -16.436 1.00 93.88 248 PRO A O 1
ATOM 1791 N N . ALA A 1 249 ? 1.026 16.467 -16.475 1.00 92.75 249 ALA A N 1
ATOM 1792 C CA . ALA A 1 249 ? 0.029 15.473 -16.076 1.00 92.75 249 ALA A CA 1
ATOM 1793 C C . ALA A 1 249 ? -0.157 15.387 -14.550 1.00 92.75 249 ALA A C 1
ATOM 1795 O O . ALA A 1 249 ? -1.076 14.719 -14.080 1.00 92.75 249 ALA A O 1
ATOM 1796 N N . LEU A 1 250 ? 0.703 16.055 -13.775 1.00 94.00 250 LEU A N 1
ATOM 1797 C CA . LEU A 1 250 ? 0.760 15.968 -12.316 1.00 94.00 250 LEU A CA 1
ATOM 1798 C C . LEU A 1 250 ? 0.625 17.355 -11.655 1.00 94.00 250 LEU A C 1
ATOM 1800 O O . LEU A 1 250 ? 1.513 17.778 -10.908 1.00 94.00 250 LEU A O 1
ATOM 1804 N N . PRO A 1 251 ? -0.472 18.096 -11.908 1.00 91.81 251 PRO A N 1
ATOM 1805 C CA . PRO A 1 251 ? -0.661 19.413 -11.313 1.00 91.81 251 PRO A CA 1
ATOM 1806 C C . PRO A 1 251 ? -0.735 19.314 -9.783 1.00 91.81 251 PRO A C 1
ATOM 1808 O O . PRO A 1 251 ? -1.441 18.469 -9.236 1.00 91.81 251 PRO A O 1
ATOM 1811 N N . GLY A 1 252 ? -0.009 20.194 -9.087 1.00 90.75 252 GLY A N 1
ATOM 1812 C CA . GLY A 1 252 ? 0.004 20.238 -7.619 1.00 90.75 252 GLY A CA 1
ATOM 1813 C C . GLY A 1 252 ? 0.783 19.104 -6.941 1.00 90.75 252 GLY A C 1
ATOM 1814 O O . GLY A 1 252 ? 0.713 18.977 -5.721 1.00 90.75 252 GLY A O 1
ATOM 1815 N N . VAL A 1 253 ? 1.525 18.293 -7.704 1.00 96.31 253 VAL A N 1
ATOM 1816 C CA . VAL A 1 253 ? 2.423 17.262 -7.170 1.00 96.31 253 VAL A CA 1
ATOM 1817 C C . VAL A 1 253 ? 3.858 17.780 -7.186 1.00 96.31 253 VAL A C 1
ATOM 1819 O O . VAL A 1 253 ? 4.354 18.232 -8.219 1.00 96.31 253 VAL A O 1
ATOM 1822 N N . THR A 1 254 ? 4.558 17.667 -6.061 1.00 97.19 254 THR A N 1
ATOM 1823 C CA . THR A 1 254 ? 6.008 17.891 -6.020 1.00 97.19 254 THR A CA 1
ATOM 1824 C C . THR A 1 254 ? 6.703 16.706 -6.687 1.00 97.19 254 THR A C 1
ATOM 1826 O O . THR A 1 254 ? 6.759 15.627 -6.104 1.00 97.19 254 THR A O 1
ATOM 1829 N N . LEU A 1 255 ? 7.190 16.892 -7.917 1.00 97.44 255 LEU A N 1
ATOM 1830 C CA . LEU A 1 255 ? 7.817 15.842 -8.725 1.00 97.44 255 LEU A CA 1
ATOM 1831 C C . LEU A 1 255 ? 9.350 15.909 -8.670 1.00 97.44 255 LEU A C 1
ATOM 1833 O O . LEU A 1 255 ? 9.947 16.890 -9.122 1.00 97.44 255 LEU A O 1
ATOM 1837 N N . THR A 1 256 ? 9.962 14.811 -8.236 1.00 97.81 256 THR A N 1
ATOM 1838 C CA . THR A 1 256 ? 11.405 14.551 -8.294 1.00 97.81 256 THR A CA 1
ATOM 1839 C C . THR A 1 256 ? 11.668 13.359 -9.211 1.00 97.81 256 THR A C 1
ATOM 1841 O O . THR A 1 256 ? 10.933 12.371 -9.193 1.00 97.81 256 THR A O 1
ATOM 1844 N N . VAL A 1 257 ? 12.706 13.447 -10.039 1.00 96.81 257 VAL A N 1
ATOM 1845 C CA . VAL A 1 257 ? 13.113 12.368 -10.946 1.00 96.81 257 VAL A CA 1
ATOM 1846 C C . VAL A 1 257 ? 14.620 12.209 -10.834 1.00 96.81 257 VAL A C 1
ATOM 1848 O O . VAL A 1 257 ? 15.351 13.148 -11.139 1.00 96.81 257 VAL A O 1
ATOM 1851 N N . ASP A 1 258 ? 15.062 11.028 -10.413 1.00 95.31 258 ASP A N 1
ATOM 1852 C CA . ASP A 1 258 ? 16.458 10.724 -10.116 1.00 95.31 258 ASP A CA 1
ATOM 1853 C C . ASP A 1 258 ? 16.959 9.550 -10.960 1.00 95.31 258 ASP A C 1
ATOM 1855 O O . ASP A 1 258 ? 16.212 8.632 -11.302 1.00 95.31 258 ASP A O 1
ATOM 1859 N N . ALA A 1 259 ? 18.257 9.542 -11.262 1.00 91.50 259 ALA A N 1
ATOM 1860 C CA . ALA A 1 259 ? 18.917 8.367 -11.819 1.00 91.50 259 ALA A CA 1
ATOM 1861 C C . ALA A 1 259 ? 19.261 7.375 -10.697 1.00 91.50 259 ALA A C 1
ATOM 1863 O O . ALA A 1 259 ? 19.905 7.731 -9.709 1.00 91.50 259 ALA A O 1
ATOM 1864 N N . VAL A 1 260 ? 18.877 6.111 -10.870 1.00 90.31 260 VAL A N 1
ATOM 1865 C CA . VAL A 1 260 ? 19.122 5.024 -9.920 1.00 90.31 260 VAL A CA 1
ATOM 1866 C C . VAL A 1 260 ? 19.995 3.957 -10.567 1.00 90.31 260 VAL A C 1
ATOM 1868 O O . VAL A 1 260 ? 19.755 3.498 -11.684 1.00 90.31 260 VAL A O 1
ATOM 1871 N N . PHE A 1 261 ? 21.021 3.530 -9.832 1.00 81.75 261 PHE A N 1
ATOM 1872 C CA . PHE A 1 261 ? 21.987 2.534 -10.285 1.00 81.75 261 PHE A CA 1
ATOM 1873 C C . PHE A 1 261 ? 21.896 1.277 -9.422 1.00 81.75 261 PHE A C 1
ATOM 1875 O O . PHE A 1 261 ? 22.639 1.113 -8.454 1.00 81.75 261 PHE A O 1
ATOM 1882 N N . ALA A 1 262 ? 20.989 0.372 -9.784 1.00 76.88 262 ALA A N 1
ATOM 1883 C CA . ALA A 1 262 ? 20.941 -0.955 -9.180 1.00 76.88 262 ALA A CA 1
ATOM 1884 C C . ALA A 1 262 ? 22.087 -1.828 -9.723 1.00 76.88 262 ALA A C 1
ATOM 1886 O O . ALA A 1 262 ? 22.324 -1.875 -10.932 1.00 76.88 262 ALA A O 1
ATOM 1887 N N . ARG A 1 263 ? 22.806 -2.522 -8.834 1.00 78.38 263 ARG A N 1
ATOM 1888 C CA . ARG A 1 263 ? 23.847 -3.505 -9.182 1.00 78.38 263 ARG A CA 1
ATOM 1889 C C . ARG A 1 263 ? 23.319 -4.915 -8.971 1.00 78.38 263 ARG A C 1
ATOM 1891 O O . ARG A 1 263 ? 22.568 -5.150 -8.034 1.00 78.38 263 ARG A O 1
ATOM 1898 N N . GLY A 1 264 ? 23.770 -5.841 -9.799 1.00 87.00 264 GLY A N 1
ATOM 1899 C CA . GLY A 1 264 ? 23.443 -7.256 -9.679 1.00 87.00 264 GLY A CA 1
ATOM 1900 C C . GLY A 1 264 ? 23.779 -7.983 -10.969 1.00 87.00 264 GLY A C 1
ATOM 1901 O O . GLY A 1 264 ? 24.135 -7.354 -11.955 1.00 87.00 264 GLY A O 1
ATOM 1902 N N . GLU A 1 265 ? 23.673 -9.304 -10.981 1.00 90.00 265 GLU A N 1
ATOM 1903 C CA . GLU A 1 265 ? 23.897 -10.075 -12.211 1.00 90.00 265 GLU A CA 1
ATOM 1904 C C . GLU A 1 265 ? 22.590 -10.317 -12.961 1.00 90.00 265 GLU A C 1
ATOM 1906 O O . GLU A 1 265 ? 22.531 -10.202 -14.186 1.00 90.00 265 GLU A O 1
ATOM 1911 N N . ARG A 1 266 ? 21.535 -10.655 -12.216 1.00 93.62 266 ARG A N 1
ATOM 1912 C CA . ARG A 1 266 ? 20.226 -11.062 -12.727 1.00 93.62 266 ARG A CA 1
ATOM 1913 C C . ARG A 1 266 ? 19.134 -10.565 -11.785 1.00 93.62 266 ARG A C 1
ATOM 1915 O O . ARG A 1 266 ? 19.354 -10.556 -10.577 1.00 93.62 266 ARG A O 1
ATOM 1922 N N . ARG A 1 267 ? 17.963 -10.217 -12.319 1.00 93.12 267 ARG A N 1
ATOM 1923 C CA . ARG A 1 267 ? 16.778 -9.851 -11.526 1.00 93.12 267 ARG A CA 1
ATOM 1924 C C . ARG A 1 267 ? 15.480 -10.273 -12.200 1.00 93.12 267 ARG A C 1
ATOM 1926 O O . ARG A 1 267 ? 15.439 -10.430 -13.417 1.00 93.12 267 ARG A O 1
ATOM 1933 N N . LEU A 1 268 ? 14.423 -10.431 -11.411 1.00 92.06 268 LEU A N 1
ATOM 1934 C CA . LEU A 1 268 ? 13.056 -10.630 -11.895 1.00 92.06 268 LEU A CA 1
ATOM 1935 C C . LEU A 1 268 ? 12.310 -9.296 -11.831 1.00 92.06 268 LEU A C 1
ATOM 1937 O O . LEU A 1 268 ? 12.424 -8.586 -10.834 1.00 92.06 268 LEU A O 1
ATOM 1941 N N . ARG A 1 269 ? 11.517 -8.971 -12.855 1.00 90.94 269 ARG A N 1
ATOM 1942 C CA . ARG A 1 269 ? 10.609 -7.820 -12.790 1.00 90.94 269 ARG A CA 1
ATOM 1943 C C . ARG A 1 269 ? 9.271 -8.245 -12.198 1.00 90.94 269 ARG A C 1
ATOM 1945 O O . ARG A 1 269 ? 8.527 -8.978 -12.843 1.00 90.94 269 ARG A O 1
ATOM 1952 N N . ALA A 1 270 ? 8.943 -7.758 -11.007 1.00 89.25 270 ALA A N 1
ATOM 1953 C CA . ALA A 1 270 ? 7.745 -8.155 -10.270 1.00 89.25 270 ALA A CA 1
ATOM 1954 C C . ALA A 1 270 ? 6.441 -7.905 -11.049 1.00 89.25 270 ALA A C 1
ATOM 1956 O O . ALA A 1 270 ? 5.558 -8.756 -11.045 1.00 89.25 270 ALA A O 1
ATOM 1957 N N . LEU A 1 271 ? 6.328 -6.765 -11.746 1.00 86.88 271 LEU A N 1
ATOM 1958 C CA . LEU A 1 271 ? 5.102 -6.394 -12.471 1.00 86.88 271 LEU A CA 1
ATOM 1959 C C . LEU A 1 271 ? 5.064 -6.888 -13.919 1.00 86.88 271 LEU A C 1
ATOM 1961 O O . LEU A 1 271 ? 4.057 -7.428 -14.365 1.00 86.88 271 LEU A O 1
ATOM 1965 N N . ALA A 1 272 ? 6.144 -6.675 -14.673 1.00 80.00 272 ALA A N 1
ATOM 1966 C CA . ALA A 1 272 ? 6.194 -7.045 -16.089 1.00 80.00 272 ALA A CA 1
ATOM 1967 C C . ALA A 1 272 ? 6.419 -8.552 -16.300 1.00 80.00 272 ALA A C 1
ATOM 1969 O O . ALA A 1 272 ? 6.211 -9.060 -17.401 1.00 80.00 272 ALA A O 1
ATOM 1970 N N . GLY A 1 273 ? 6.877 -9.257 -15.261 1.00 81.81 273 GLY A N 1
ATOM 1971 C CA . GLY A 1 273 ? 7.469 -10.575 -15.409 1.00 81.81 273 GLY A CA 1
ATOM 1972 C C . GLY A 1 273 ? 8.776 -10.527 -16.206 1.00 81.81 273 GLY A C 1
ATOM 1973 O O . GLY A 1 273 ? 9.239 -9.479 -16.660 1.00 81.81 273 GLY A O 1
ATOM 1974 N N . GLY A 1 274 ? 9.381 -11.698 -16.385 1.00 86.88 274 GLY A N 1
ATOM 1975 C CA . GLY A 1 274 ? 10.623 -11.836 -17.139 1.00 86.88 274 GLY A CA 1
ATOM 1976 C C . GLY A 1 274 ? 11.876 -11.524 -16.323 1.00 86.88 274 GLY A C 1
ATOM 1977 O O . GLY A 1 274 ? 11.864 -10.783 -15.336 1.00 86.88 274 GLY A O 1
ATOM 1978 N N . VAL A 1 275 ? 12.970 -12.153 -16.739 1.00 92.31 275 VAL A N 1
ATOM 1979 C CA . VAL A 1 275 ? 14.282 -11.996 -16.118 1.00 92.31 275 VAL A CA 1
ATOM 1980 C C . VAL A 1 275 ? 15.072 -10.966 -16.909 1.00 92.31 275 VAL A C 1
ATOM 1982 O O . VAL A 1 275 ? 15.009 -10.938 -18.134 1.00 92.31 275 VAL A O 1
ATOM 1985 N N . GLU A 1 276 ? 15.824 -10.130 -16.212 1.00 93.81 276 GLU A N 1
ATOM 1986 C CA . GLU A 1 276 ? 16.813 -9.236 -16.797 1.00 93.81 276 GLU A CA 1
ATOM 1987 C C . GLU A 1 276 ? 18.199 -9.616 -16.295 1.00 93.81 276 GLU A C 1
ATOM 1989 O O . GLU A 1 276 ? 18.357 -10.114 -15.179 1.00 93.81 276 GLU A O 1
ATOM 1994 N N . VAL A 1 277 ? 19.212 -9.353 -17.111 1.00 93.56 277 VAL A N 1
ATOM 1995 C CA . VAL A 1 277 ? 20.614 -9.466 -16.717 1.00 93.56 277 VAL A CA 1
ATOM 1996 C C . VAL A 1 277 ? 21.304 -8.126 -16.874 1.00 93.56 277 VAL A C 1
ATOM 1998 O O . VAL A 1 277 ? 20.981 -7.335 -17.768 1.00 93.56 277 VAL A O 1
ATOM 2001 N N . GLN A 1 278 ? 22.273 -7.874 -16.008 1.00 92.75 278 GLN A N 1
ATOM 2002 C CA . GLN A 1 278 ? 23.041 -6.646 -16.058 1.00 92.75 278 GLN A CA 1
ATOM 2003 C C . GLN A 1 278 ? 24.140 -6.740 -17.119 1.00 92.75 278 GLN A C 1
ATOM 2005 O O . GLN A 1 278 ? 24.920 -7.690 -17.156 1.00 92.75 278 GLN A O 1
ATOM 2010 N N . SER A 1 279 ? 24.244 -5.718 -17.966 1.00 91.81 279 SER A N 1
ATOM 2011 C CA . SER A 1 279 ? 25.354 -5.551 -18.902 1.00 91.81 279 SER A CA 1
ATOM 2012 C C . SER A 1 279 ? 25.750 -4.085 -18.991 1.00 91.81 279 SER A C 1
ATOM 2014 O O . SER A 1 279 ? 24.914 -3.224 -19.254 1.00 91.81 279 SER A O 1
ATOM 2016 N N . ALA A 1 280 ? 27.017 -3.779 -18.693 1.00 89.50 280 ALA A N 1
ATOM 2017 C CA . ALA A 1 280 ? 27.541 -2.410 -18.649 1.00 89.50 280 ALA A CA 1
ATOM 2018 C C . ALA A 1 280 ? 26.676 -1.423 -17.832 1.00 89.50 280 ALA A C 1
ATOM 2020 O O . ALA A 1 280 ? 26.560 -0.247 -18.170 1.00 89.50 280 ALA A O 1
ATOM 2021 N N . GLY A 1 281 ? 26.048 -1.883 -16.746 1.00 88.19 281 GLY A N 1
ATOM 2022 C CA . GLY A 1 281 ? 25.157 -1.061 -15.916 1.00 88.19 281 GLY A CA 1
ATOM 2023 C C . GLY A 1 281 ? 23.777 -0.779 -16.525 1.00 88.19 281 GLY A C 1
ATOM 2024 O O . GLY A 1 281 ? 23.048 0.045 -15.984 1.00 88.19 281 GLY A O 1
ATOM 2025 N N . PHE A 1 282 ? 23.416 -1.442 -17.624 1.00 91.88 282 PHE A N 1
ATOM 2026 C CA . PHE A 1 282 ? 22.055 -1.508 -18.148 1.00 91.88 282 PHE A CA 1
ATOM 2027 C C . PHE A 1 282 ? 21.423 -2.841 -17.764 1.00 91.88 282 PHE A C 1
ATOM 2029 O O . PHE A 1 282 ? 22.096 -3.873 -17.764 1.00 91.88 282 PHE A O 1
ATOM 2036 N N . TRP A 1 283 ? 20.127 -2.824 -17.479 1.00 93.00 283 TRP A N 1
ATOM 2037 C CA . TRP A 1 283 ? 19.335 -4.038 -17.345 1.00 93.00 283 TRP A CA 1
ATOM 2038 C C . TRP A 1 283 ? 18.739 -4.390 -18.699 1.00 93.00 283 TRP A C 1
ATOM 2040 O O . TRP A 1 283 ? 18.050 -3.584 -19.325 1.00 93.00 283 TRP A O 1
ATOM 2050 N N . LEU A 1 284 ? 19.095 -5.575 -19.182 1.00 93.25 284 LEU A N 1
ATOM 2051 C CA . LEU A 1 284 ? 18.699 -6.078 -20.486 1.00 93.25 284 LEU A CA 1
ATOM 2052 C C . LEU A 1 284 ? 17.823 -7.314 -20.286 1.00 93.25 284 LEU A C 1
ATOM 2054 O O . LEU A 1 284 ? 18.202 -8.169 -19.481 1.00 93.25 284 LEU A O 1
ATOM 2058 N N . PRO A 1 285 ? 16.730 -7.486 -21.047 1.00 92.06 285 PRO A N 1
ATOM 2059 C CA . PRO A 1 285 ? 15.947 -8.712 -21.004 1.00 92.06 285 PRO A CA 1
ATOM 2060 C C . PRO A 1 285 ? 16.819 -9.959 -21.192 1.00 92.06 285 PRO A C 1
ATOM 2062 O O . PRO A 1 285 ? 17.779 -9.973 -21.978 1.00 92.06 285 PRO A O 1
ATOM 2065 N N . ASP A 1 286 ? 16.504 -11.007 -20.442 1.00 91.12 286 ASP A N 1
ATOM 2066 C CA . ASP A 1 286 ? 17.099 -12.325 -20.587 1.00 91.12 286 ASP A CA 1
ATOM 2067 C C . ASP A 1 286 ? 16.304 -13.153 -21.584 1.00 91.12 286 ASP A C 1
ATOM 2069 O O . ASP A 1 286 ? 15.351 -13.851 -21.242 1.00 91.12 286 ASP A O 1
ATOM 2073 N N . VAL A 1 287 ? 16.683 -13.013 -22.851 1.00 84.75 287 VAL A N 1
ATOM 2074 C CA . VAL A 1 287 ? 16.095 -13.773 -23.948 1.00 84.75 287 VAL A CA 1
ATOM 2075 C C . VAL A 1 287 ? 16.845 -15.105 -24.052 1.00 84.75 287 VAL A C 1
ATOM 2077 O O . VAL A 1 287 ? 18.073 -15.077 -24.171 1.00 84.75 287 VAL A O 1
ATOM 2080 N N . PRO A 1 288 ? 16.158 -16.263 -24.009 1.00 73.25 288 PRO A N 1
ATOM 2081 C CA . PRO A 1 288 ? 16.802 -17.564 -24.152 1.00 73.25 288 PRO A CA 1
ATOM 2082 C C . PRO A 1 288 ? 17.668 -17.650 -25.417 1.00 73.25 288 PRO A C 1
ATOM 2084 O O . PRO A 1 288 ? 17.314 -17.109 -26.465 1.00 73.25 288 PRO A O 1
ATOM 2087 N N . GLY A 1 289 ? 18.807 -18.336 -25.307 1.00 63.69 289 GLY A N 1
ATOM 2088 C CA . GLY A 1 289 ? 19.651 -18.714 -26.445 1.00 63.69 289 GLY A CA 1
ATOM 2089 C C . GLY A 1 289 ? 18.968 -19.738 -27.344 1.00 63.69 289 GLY A C 1
ATOM 2090 O O . GLY A 1 289 ? 18.302 -20.643 -26.845 1.00 63.69 289 GLY A O 1
ATOM 2091 N N . GLY A 1 290 ? 19.151 -19.621 -28.660 1.00 63.41 290 GLY A N 1
ATOM 2092 C CA . GLY A 1 290 ? 18.644 -20.594 -29.626 1.00 63.41 290 GLY A CA 1
ATOM 2093 C C . GLY A 1 290 ? 18.705 -20.096 -31.074 1.00 63.41 290 GLY A C 1
ATOM 2094 O O . GLY A 1 290 ? 18.993 -18.918 -31.287 1.00 63.41 290 GLY A O 1
ATOM 2095 N N . PRO A 1 291 ? 18.391 -20.965 -32.055 1.00 61.47 291 PRO A N 1
ATOM 2096 C CA . PRO A 1 291 ? 18.402 -20.633 -33.490 1.00 61.47 291 PRO A CA 1
ATOM 2097 C C . PRO A 1 291 ? 17.435 -19.495 -33.874 1.00 61.47 291 PRO A C 1
ATOM 2099 O O . PRO A 1 291 ? 17.507 -18.958 -34.975 1.00 61.47 291 PRO A O 1
ATOM 2102 N N . ASP A 1 292 ? 16.545 -19.098 -32.959 1.00 75.06 292 ASP A N 1
ATOM 2103 C CA . ASP A 1 292 ? 15.559 -18.032 -33.148 1.00 75.06 292 ASP A CA 1
ATOM 2104 C C . ASP A 1 292 ? 16.033 -16.662 -32.629 1.00 75.06 292 ASP A C 1
ATOM 2106 O O . ASP A 1 292 ? 15.257 -15.702 -32.594 1.00 75.06 292 ASP A O 1
ATOM 2110 N N . CYS A 1 293 ? 17.298 -16.526 -32.213 1.00 83.25 293 CYS A N 1
ATOM 2111 C CA . CYS A 1 293 ? 17.799 -15.272 -31.648 1.00 83.25 293 CYS A CA 1
ATOM 2112 C C . CYS A 1 293 ? 17.734 -14.113 -32.667 1.00 83.25 293 CYS A C 1
ATOM 2114 O O . CYS A 1 293 ? 17.392 -12.985 -32.298 1.00 83.25 293 CYS A O 1
ATOM 2116 N N . ARG A 1 294 ? 17.985 -14.391 -33.960 1.00 83.56 294 ARG A N 1
ATOM 2117 C CA . ARG A 1 294 ? 17.864 -13.413 -35.052 1.00 83.56 294 ARG A CA 1
ATOM 2118 C C . ARG A 1 294 ? 16.431 -12.914 -35.181 1.00 83.56 294 ARG A C 1
ATOM 2120 O O . ARG A 1 294 ? 16.216 -11.707 -35.203 1.00 83.56 294 ARG A O 1
ATOM 2127 N N . THR A 1 295 ? 15.466 -13.831 -35.188 1.00 84.50 295 THR A N 1
ATOM 2128 C CA . THR A 1 295 ? 14.033 -13.513 -35.198 1.00 84.50 295 THR A CA 1
ATOM 2129 C C . THR A 1 295 ? 13.670 -12.605 -34.022 1.00 84.50 295 THR A C 1
ATOM 2131 O O . THR A 1 295 ? 12.948 -11.624 -34.191 1.00 84.50 295 THR A O 1
ATOM 2134 N N . GLY A 1 296 ? 14.222 -12.873 -32.833 1.00 84.81 296 GLY A N 1
ATOM 2135 C CA . GLY A 1 296 ? 14.058 -12.011 -31.661 1.00 84.81 296 GLY A CA 1
ATOM 2136 C C . GLY A 1 296 ? 14.648 -10.606 -31.843 1.00 84.81 296 GLY A C 1
ATOM 2137 O O . GLY A 1 296 ? 14.014 -9.620 -31.467 1.00 84.81 296 GLY A O 1
ATOM 2138 N N . ALA A 1 297 ? 15.838 -10.491 -32.440 1.00 87.06 297 ALA A N 1
ATOM 2139 C CA . ALA A 1 297 ? 16.477 -9.202 -32.707 1.00 87.06 297 ALA A CA 1
ATOM 2140 C C . ALA A 1 297 ? 15.711 -8.382 -33.762 1.00 87.06 297 ALA A C 1
ATOM 2142 O O . ALA A 1 297 ? 15.480 -7.189 -33.565 1.00 87.06 297 ALA A O 1
ATOM 2143 N N . GLU A 1 298 ? 15.256 -9.020 -34.842 1.00 86.62 298 GLU A N 1
ATOM 2144 C CA . GLU A 1 298 ? 14.414 -8.397 -35.869 1.00 86.62 298 GLU A CA 1
ATOM 2145 C C . GLU A 1 298 ? 13.068 -7.935 -35.296 1.00 86.62 298 GLU A C 1
ATOM 2147 O O . GLU A 1 298 ? 12.615 -6.835 -35.605 1.00 86.62 298 GLU A O 1
ATOM 2152 N N . ALA A 1 299 ? 12.462 -8.718 -34.397 1.00 86.81 299 ALA A N 1
ATOM 2153 C CA . ALA A 1 299 ? 11.228 -8.338 -33.712 1.00 86.81 299 ALA A CA 1
ATOM 2154 C C . ALA A 1 299 ? 11.414 -7.156 -32.739 1.00 86.81 299 ALA A C 1
ATOM 2156 O O . ALA A 1 299 ? 10.495 -6.357 -32.558 1.00 86.81 299 ALA A O 1
ATOM 2157 N N . ALA A 1 300 ? 12.591 -7.016 -32.122 1.00 88.19 300 ALA A N 1
ATOM 2158 C CA . ALA A 1 300 ? 12.897 -5.923 -31.196 1.00 88.19 300 ALA A CA 1
ATOM 2159 C C . ALA A 1 300 ? 13.305 -4.615 -31.903 1.00 88.19 300 ALA A C 1
ATOM 2161 O O . ALA A 1 300 ? 13.145 -3.525 -31.344 1.00 88.19 300 ALA A O 1
ATOM 2162 N N . LEU A 1 301 ? 13.817 -4.704 -33.134 1.00 87.69 301 LEU A N 1
ATOM 2163 C CA . LEU A 1 301 ? 14.340 -3.571 -33.897 1.00 87.69 301 LEU A CA 1
ATOM 2164 C C . LEU A 1 301 ? 13.321 -2.428 -34.095 1.00 87.69 301 LEU A C 1
ATOM 2166 O O . LEU A 1 301 ? 13.695 -1.284 -33.830 1.00 87.69 301 LEU A O 1
ATOM 2170 N N . PRO A 1 302 ? 12.042 -2.661 -34.466 1.00 87.00 302 PRO A N 1
ATOM 2171 C CA . PRO A 1 302 ? 11.055 -1.585 -34.571 1.00 87.00 302 PRO A CA 1
ATOM 2172 C C . PRO A 1 302 ? 10.908 -0.775 -33.280 1.00 87.00 302 PRO A C 1
ATOM 2174 O O . PRO A 1 302 ? 10.765 0.444 -33.334 1.00 87.00 302 PRO A O 1
ATOM 2177 N N . GLY A 1 303 ? 10.996 -1.429 -32.117 1.00 85.06 303 GLY A N 1
ATOM 2178 C CA . GLY A 1 303 ? 10.948 -0.760 -30.817 1.00 85.06 303 GLY A CA 1
ATOM 2179 C C . GLY A 1 303 ? 12.170 0.124 -30.566 1.00 85.06 303 GLY A C 1
ATOM 2180 O O . GLY A 1 303 ? 12.026 1.231 -30.059 1.00 85.06 303 GLY A O 1
ATOM 2181 N N . ALA A 1 304 ? 13.363 -0.322 -30.969 1.00 85.25 304 ALA A N 1
ATOM 2182 C CA . ALA A 1 304 ? 14.595 0.468 -30.877 1.00 85.25 304 ALA A CA 1
ATOM 2183 C C . ALA A 1 304 ? 14.633 1.668 -31.843 1.00 85.25 304 ALA A C 1
ATOM 2185 O O . ALA A 1 304 ? 15.382 2.614 -31.610 1.00 85.25 304 ALA A O 1
ATOM 2186 N N . LEU A 1 305 ? 13.851 1.617 -32.926 1.00 82.31 305 LEU A N 1
ATOM 2187 C CA . LEU A 1 305 ? 13.751 2.672 -33.939 1.00 82.31 305 LEU A CA 1
ATOM 2188 C C . LEU A 1 305 ? 12.555 3.612 -33.727 1.00 82.31 305 LEU A C 1
ATOM 2190 O O . LEU A 1 305 ? 12.486 4.666 -34.359 1.00 82.31 305 LEU A O 1
ATOM 2194 N N . SER A 1 306 ? 11.600 3.232 -32.877 1.00 77.06 306 SER A N 1
ATOM 2195 C CA . SER A 1 306 ? 10.397 4.024 -32.626 1.00 77.06 306 SER A CA 1
ATOM 2196 C C . SER A 1 306 ? 10.721 5.271 -31.799 1.00 77.06 306 SER A C 1
ATOM 2198 O O . SER A 1 306 ? 11.572 5.205 -30.909 1.00 77.06 306 SER A O 1
ATOM 2200 N N . PRO A 1 307 ? 10.022 6.402 -32.029 1.00 59.97 307 PRO A N 1
ATOM 2201 C CA . PRO A 1 307 ? 10.078 7.550 -31.136 1.00 59.97 307 PRO A CA 1
ATOM 2202 C C . PRO A 1 307 ? 9.420 7.156 -29.813 1.00 59.97 307 PRO A C 1
ATOM 2204 O O . PRO A 1 307 ? 8.209 7.268 -29.626 1.00 59.97 307 PRO A O 1
ATOM 2207 N N . ALA A 1 308 ? 10.223 6.614 -28.909 1.00 64.19 308 ALA A N 1
ATOM 2208 C CA . ALA A 1 308 ? 9.816 6.367 -27.544 1.00 64.19 308 ALA A CA 1
ATOM 2209 C C . ALA A 1 308 ? 9.625 7.723 -26.821 1.00 64.19 308 ALA A C 1
ATOM 2211 O O . ALA A 1 308 ? 10.030 8.766 -27.356 1.00 64.19 308 ALA A O 1
ATOM 2212 N N . PRO A 1 309 ? 9.010 7.761 -25.621 1.00 66.94 309 PRO A N 1
ATOM 2213 C CA . PRO A 1 309 ? 9.076 8.949 -24.771 1.00 66.94 309 PRO A CA 1
ATOM 2214 C C . PRO A 1 309 ? 10.520 9.472 -24.719 1.00 66.94 309 PRO A C 1
ATOM 2216 O O . PRO A 1 309 ? 11.441 8.653 -24.789 1.00 66.94 309 PRO A O 1
ATOM 2219 N N . PRO A 1 310 ? 10.747 10.793 -24.613 1.00 60.53 310 PRO A N 1
ATOM 2220 C CA . PRO A 1 310 ? 12.092 11.357 -24.640 1.00 60.53 310 PRO A CA 1
ATOM 2221 C C . PRO A 1 310 ? 13.048 10.596 -23.710 1.00 60.53 310 PRO A C 1
ATOM 2223 O O . PRO A 1 310 ? 12.892 10.630 -22.491 1.00 60.53 310 PRO A O 1
ATOM 2226 N N . GLY A 1 311 ? 14.012 9.885 -24.303 1.00 68.38 311 GLY A N 1
ATOM 2227 C CA . GLY A 1 311 ? 15.030 9.134 -23.567 1.00 68.38 311 GLY A CA 1
ATOM 2228 C C . GLY A 1 311 ? 14.626 7.753 -23.035 1.00 68.38 311 GLY A C 1
ATOM 2229 O O . GLY A 1 311 ? 15.362 7.232 -22.210 1.00 68.38 311 GLY A O 1
ATOM 2230 N N . ASP A 1 312 ? 13.520 7.134 -23.465 1.00 82.44 312 ASP A N 1
ATOM 2231 C CA . ASP A 1 312 ? 13.174 5.766 -23.036 1.00 82.44 312 ASP A CA 1
ATOM 2232 C C . ASP A 1 312 ? 14.121 4.720 -23.677 1.00 82.44 312 ASP A C 1
ATOM 2234 O O . ASP A 1 312 ? 14.112 4.527 -24.900 1.00 82.44 312 ASP A O 1
ATOM 2238 N N . PRO A 1 313 ? 14.950 4.013 -22.880 1.00 88.12 313 PRO A N 1
ATOM 2239 C CA . PRO A 1 313 ? 15.918 3.056 -23.385 1.00 88.12 313 PRO A CA 1
ATOM 2240 C C . PRO A 1 313 ? 15.310 1.675 -23.665 1.00 88.12 313 PRO A C 1
ATOM 2242 O O . PRO A 1 313 ? 16.052 0.801 -24.114 1.00 88.12 313 PRO A O 1
ATOM 2245 N N . ALA A 1 314 ? 14.017 1.435 -23.403 1.00 88.06 314 ALA A N 1
ATOM 2246 C CA . ALA A 1 314 ? 13.418 0.098 -23.425 1.00 88.06 314 ALA A CA 1
ATOM 2247 C C . ALA A 1 314 ? 13.586 -0.615 -24.773 1.00 88.06 314 ALA A C 1
ATOM 2249 O O . ALA A 1 314 ? 14.010 -1.769 -24.803 1.00 88.06 314 ALA A O 1
ATOM 2250 N N . GLY A 1 315 ? 13.331 0.075 -25.889 1.00 89.19 315 GLY A N 1
ATOM 2251 C CA . GLY A 1 315 ? 13.501 -0.497 -27.228 1.00 89.19 315 GLY A CA 1
ATOM 2252 C C . GLY A 1 315 ? 14.949 -0.905 -27.511 1.00 89.19 315 GLY A C 1
ATOM 2253 O O . GLY A 1 315 ? 15.219 -2.018 -27.964 1.00 89.19 315 GLY A O 1
ATOM 2254 N N . VAL A 1 316 ? 15.903 -0.036 -27.165 1.00 91.56 316 VAL A N 1
ATOM 2255 C CA . VAL A 1 316 ? 17.338 -0.310 -27.337 1.00 91.56 316 VAL A CA 1
ATOM 2256 C C . VAL A 1 316 ? 17.810 -1.421 -26.394 1.00 91.56 316 VAL A C 1
ATOM 2258 O O . VAL A 1 316 ? 18.617 -2.257 -26.793 1.00 91.56 316 VAL A O 1
ATOM 2261 N N . ASN A 1 317 ? 17.303 -1.469 -25.159 1.00 92.69 317 ASN A N 1
ATOM 2262 C CA . ASN A 1 317 ? 17.617 -2.522 -24.192 1.00 92.69 317 ASN A CA 1
ATOM 2263 C C . ASN A 1 317 ? 17.061 -3.879 -24.642 1.00 92.69 317 ASN A C 1
ATOM 2265 O O . ASN A 1 317 ? 17.759 -4.884 -24.524 1.00 92.69 317 ASN A O 1
ATOM 2269 N N . ALA A 1 318 ? 15.844 -3.915 -25.193 1.00 91.19 318 ALA A N 1
ATOM 2270 C CA . ALA A 1 318 ? 15.244 -5.126 -25.743 1.00 91.19 318 ALA A CA 1
ATOM 2271 C C . ALA A 1 318 ? 16.057 -5.662 -26.926 1.00 91.19 318 ALA A C 1
ATOM 2273 O O . ALA A 1 318 ? 16.424 -6.839 -26.933 1.00 91.19 318 ALA A O 1
ATOM 2274 N N . LEU A 1 319 ? 16.425 -4.786 -27.870 1.00 92.25 319 LEU A N 1
ATOM 2275 C CA . LEU A 1 319 ? 17.293 -5.155 -28.984 1.00 92.25 319 LEU A CA 1
ATOM 2276 C C . LEU A 1 319 ? 18.653 -5.651 -28.480 1.00 92.25 319 LEU A C 1
ATOM 2278 O O . LEU A 1 319 ? 19.093 -6.719 -28.886 1.00 92.25 319 LEU A O 1
ATOM 2282 N N . ALA A 1 320 ? 19.289 -4.941 -27.545 1.00 92.88 320 ALA A N 1
ATOM 2283 C CA . ALA A 1 320 ? 20.559 -5.363 -26.961 1.00 92.88 320 ALA A CA 1
ATOM 2284 C C . ALA A 1 320 ? 20.461 -6.714 -26.225 1.00 92.88 320 ALA A C 1
ATOM 2286 O O . ALA A 1 320 ? 21.402 -7.503 -26.269 1.00 92.88 320 ALA A O 1
ATOM 2287 N N . GLY A 1 321 ? 19.335 -7.007 -25.569 1.00 92.12 321 GLY A N 1
ATOM 2288 C CA . GLY A 1 321 ? 19.076 -8.298 -24.930 1.00 92.12 321 GLY A CA 1
ATOM 2289 C C . GLY A 1 321 ? 18.968 -9.450 -25.931 1.00 92.12 321 GLY A C 1
ATOM 2290 O O . GLY A 1 321 ? 19.635 -10.470 -25.757 1.00 92.12 321 GLY A O 1
ATOM 2291 N N . ALA A 1 322 ? 18.190 -9.266 -27.003 1.00 91.31 322 ALA A N 1
ATOM 2292 C CA . ALA A 1 322 ? 18.049 -10.252 -28.077 1.00 91.31 322 ALA A CA 1
ATOM 2293 C C . ALA A 1 322 ? 19.376 -10.490 -28.804 1.00 91.31 322 ALA A C 1
ATOM 2295 O O . ALA A 1 322 ? 19.799 -11.627 -29.003 1.00 91.31 322 ALA A O 1
ATOM 2296 N N . LEU A 1 323 ? 20.077 -9.400 -29.105 1.00 90.88 323 LEU A N 1
ATOM 2297 C CA . LEU A 1 323 ? 21.422 -9.433 -29.633 1.00 90.88 323 LEU A CA 1
ATOM 2298 C C . LEU A 1 323 ? 22.321 -10.255 -28.682 1.00 90.88 323 LEU A C 1
ATOM 2300 O O . LEU A 1 323 ? 22.882 -11.267 -29.100 1.00 90.88 323 LEU A O 1
ATOM 2304 N N . ARG A 1 324 ? 22.443 -9.925 -27.388 1.00 90.75 324 ARG A N 1
ATOM 2305 C CA . ARG A 1 324 ? 23.317 -10.668 -26.447 1.00 90.75 324 ARG A CA 1
ATOM 2306 C C . ARG A 1 324 ? 23.149 -12.193 -26.540 1.00 90.75 324 ARG A C 1
ATOM 2308 O O . ARG A 1 324 ? 24.141 -12.918 -26.478 1.00 90.75 324 ARG A O 1
ATOM 2315 N N . SER A 1 325 ? 21.915 -12.657 -26.727 1.00 88.25 325 SER A N 1
ATOM 2316 C CA . SER A 1 325 ? 21.591 -14.068 -26.940 1.00 88.25 325 SER A CA 1
ATOM 2317 C C . SER A 1 325 ? 22.252 -14.661 -28.202 1.00 88.25 325 SER A C 1
ATOM 2319 O O . SER A 1 325 ? 22.886 -15.715 -28.123 1.00 88.25 325 SER A O 1
ATOM 2321 N N . CYS A 1 326 ? 22.233 -13.953 -29.337 1.00 87.44 326 CYS A N 1
ATOM 2322 C CA . CYS A 1 326 ? 22.934 -14.374 -30.558 1.00 87.44 326 CYS A CA 1
ATOM 2323 C C . CYS A 1 326 ? 24.451 -14.468 -30.392 1.00 87.44 326 CYS A C 1
ATOM 2325 O O . CYS A 1 326 ? 25.065 -15.435 -30.845 1.00 87.44 326 CYS A O 1
ATOM 2327 N N . LEU A 1 327 ? 25.075 -13.521 -29.682 1.00 85.00 327 LEU A N 1
ATOM 2328 C CA . LEU A 1 327 ? 26.506 -13.636 -29.389 1.00 85.00 327 LEU A CA 1
ATOM 2329 C C . LEU A 1 327 ? 26.816 -14.852 -28.530 1.00 85.00 327 LEU A C 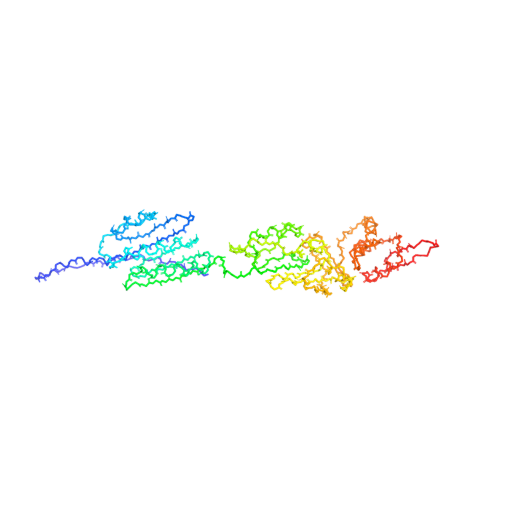1
ATOM 2331 O O . LEU A 1 327 ? 27.849 -15.486 -28.740 1.00 85.00 327 LEU A O 1
ATOM 2335 N N . ALA A 1 328 ? 25.954 -15.197 -27.574 1.00 85.25 328 ALA A N 1
ATOM 2336 C CA . ALA A 1 328 ? 26.126 -16.407 -26.779 1.00 85.25 328 ALA A CA 1
ATOM 2337 C C . ALA A 1 328 ? 26.024 -17.672 -27.653 1.00 85.25 328 ALA A C 1
ATOM 2339 O O . ALA A 1 328 ? 26.805 -18.602 -27.451 1.00 85.25 328 ALA A O 1
ATOM 2340 N N . ALA A 1 329 ? 25.165 -17.660 -28.678 1.00 84.62 329 ALA A N 1
ATOM 2341 C CA . ALA A 1 329 ? 25.047 -18.722 -29.682 1.00 84.62 329 ALA A CA 1
ATOM 2342 C C . ALA A 1 329 ? 26.196 -18.748 -30.715 1.00 84.62 329 ALA A C 1
ATOM 2344 O O . ALA A 1 329 ? 26.402 -19.762 -31.376 1.00 84.62 329 ALA A O 1
ATOM 2345 N N . GLY A 1 330 ? 26.984 -17.672 -30.823 1.00 83.62 330 GLY A N 1
ATOM 2346 C CA . GLY A 1 330 ? 28.060 -17.553 -31.812 1.00 83.62 330 GLY A CA 1
ATOM 2347 C C . GLY A 1 330 ? 27.570 -17.162 -33.207 1.00 83.62 330 GLY A C 1
ATOM 2348 O O . GLY A 1 330 ? 28.283 -17.385 -34.180 1.00 83.62 330 GLY A O 1
ATOM 2349 N N . GLU A 1 331 ? 26.371 -16.588 -33.304 1.00 82.50 331 GLU A N 1
ATOM 2350 C CA . GLU A 1 331 ? 25.787 -16.144 -34.566 1.00 82.50 331 GLU A CA 1
ATOM 2351 C C . GLU A 1 331 ? 26.209 -14.716 -34.928 1.00 82.50 331 GLU A C 1
ATOM 2353 O O . GLU A 1 331 ? 26.342 -13.846 -34.063 1.00 82.50 331 GLU A O 1
ATOM 2358 N N . GLU A 1 332 ? 26.375 -14.473 -36.229 1.00 82.38 332 GLU A N 1
ATOM 2359 C CA . GLU A 1 332 ? 26.488 -13.133 -36.802 1.00 82.38 332 GLU A CA 1
ATOM 2360 C C . GLU A 1 332 ? 25.095 -12.612 -37.190 1.00 82.38 332 GLU A C 1
ATOM 2362 O O . GLU A 1 332 ? 24.289 -13.314 -37.819 1.00 82.38 332 GLU A O 1
ATOM 2367 N N . VAL A 1 333 ? 24.814 -11.362 -36.821 1.00 79.44 333 VAL A N 1
ATOM 2368 C CA . VAL A 1 333 ? 23.541 -10.689 -37.090 1.00 79.44 333 VAL A CA 1
ATOM 2369 C C . VAL A 1 333 ? 23.802 -9.426 -37.900 1.00 79.44 333 VAL A C 1
ATOM 2371 O O . VAL A 1 333 ? 24.613 -8.588 -37.513 1.00 79.44 333 VAL A O 1
ATOM 2374 N N . VAL A 1 334 ? 23.082 -9.272 -39.011 1.00 81.44 334 VAL A N 1
ATOM 2375 C CA . VAL A 1 334 ? 23.106 -8.056 -39.830 1.00 81.44 334 VAL A CA 1
ATOM 2376 C C . VAL A 1 334 ? 21.720 -7.422 -39.798 1.00 81.44 334 VAL A C 1
ATOM 2378 O O . VAL A 1 334 ? 20.758 -8.047 -40.233 1.00 81.44 334 VAL A O 1
ATOM 2381 N N . LEU A 1 335 ? 21.607 -6.198 -39.280 1.00 77.62 335 LEU A N 1
ATOM 2382 C CA . LEU A 1 335 ? 20.337 -5.471 -39.154 1.00 77.62 335 LEU A CA 1
ATOM 2383 C C . LEU A 1 335 ? 20.381 -4.160 -39.929 1.00 77.62 335 LEU A C 1
ATOM 2385 O O . LEU A 1 335 ? 21.342 -3.412 -39.824 1.00 77.62 335 LEU A O 1
ATOM 2389 N N . THR A 1 336 ? 19.320 -3.804 -40.644 1.00 76.69 336 THR A N 1
ATOM 2390 C CA . THR A 1 336 ? 19.166 -2.428 -41.146 1.00 76.69 336 THR A CA 1
ATOM 2391 C C . THR A 1 336 ? 18.844 -1.494 -39.976 1.00 76.69 336 THR A C 1
ATOM 2393 O O . THR A 1 336 ? 17.988 -1.815 -39.159 1.00 76.69 336 THR A O 1
ATOM 2396 N N . SER A 1 337 ? 19.510 -0.344 -39.853 1.00 74.38 337 SER A N 1
ATOM 2397 C CA . SER A 1 337 ? 19.407 0.490 -38.641 1.00 74.38 337 SER A CA 1
ATOM 2398 C C . SER A 1 337 ? 19.361 1.984 -38.915 1.00 74.38 337 SER A C 1
ATOM 2400 O O . SER A 1 337 ? 19.962 2.448 -39.874 1.00 74.38 337 SER A O 1
ATOM 2402 N N . ALA A 1 338 ? 18.779 2.769 -38.011 1.00 76.69 338 ALA A N 1
ATOM 2403 C CA . ALA A 1 338 ? 18.928 4.222 -38.046 1.00 76.69 338 ALA A CA 1
ATOM 2404 C C . ALA A 1 338 ? 20.335 4.681 -37.592 1.00 76.69 338 ALA A C 1
ATOM 2406 O O . ALA A 1 338 ? 20.967 4.012 -36.764 1.00 76.69 338 ALA A O 1
ATOM 2407 N N . PRO A 1 339 ? 20.813 5.848 -38.071 1.00 76.81 339 PRO A N 1
ATOM 2408 C CA . PRO A 1 339 ? 22.023 6.483 -37.552 1.00 76.81 339 PRO A CA 1
ATOM 2409 C C . PRO A 1 339 ? 21.992 6.619 -36.022 1.00 76.81 339 PRO A C 1
ATOM 2411 O O . PRO A 1 339 ? 20.969 6.967 -35.441 1.00 76.81 339 PRO A O 1
ATOM 2414 N N . GLY A 1 340 ? 23.122 6.354 -35.362 1.00 80.62 340 GLY A N 1
ATOM 2415 C CA . GLY A 1 340 ? 23.265 6.490 -33.905 1.00 80.62 340 GLY A CA 1
ATOM 2416 C C . GLY A 1 340 ? 22.870 5.256 -33.084 1.00 80.62 340 GLY A C 1
ATOM 2417 O O . GLY A 1 340 ? 23.371 5.105 -31.967 1.00 80.62 340 GLY A O 1
ATOM 2418 N N . LEU A 1 341 ? 22.085 4.318 -33.633 1.00 85.00 341 LEU A N 1
ATOM 2419 C CA . LEU A 1 341 ? 21.726 3.076 -32.930 1.00 85.00 341 LEU A CA 1
ATOM 2420 C C . LEU A 1 341 ? 22.968 2.238 -32.579 1.00 85.00 341 LEU A C 1
ATOM 2422 O O . LEU A 1 341 ? 23.068 1.706 -31.474 1.00 85.00 341 LEU A O 1
ATOM 2426 N N . ALA A 1 342 ? 23.956 2.196 -33.477 1.00 84.38 342 ALA A N 1
ATOM 2427 C CA . ALA A 1 342 ? 25.236 1.525 -33.257 1.00 84.38 342 ALA A CA 1
ATOM 2428 C C . ALA A 1 342 ? 25.943 2.005 -31.983 1.00 84.38 342 ALA A C 1
ATOM 2430 O O . ALA A 1 342 ? 26.405 1.203 -31.171 1.00 84.38 342 ALA A O 1
ATOM 2431 N N . ALA A 1 343 ? 25.998 3.324 -31.782 1.00 85.94 343 ALA A N 1
ATOM 2432 C CA . ALA A 1 343 ? 26.637 3.922 -30.618 1.00 85.94 343 ALA A CA 1
ATOM 2433 C C . ALA A 1 343 ? 25.906 3.541 -29.321 1.00 85.94 343 ALA A C 1
ATOM 2435 O O . ALA A 1 343 ? 26.553 3.194 -28.333 1.00 85.94 343 ALA A O 1
ATOM 2436 N N . LEU A 1 344 ? 24.570 3.536 -29.337 1.00 88.81 344 LEU A N 1
ATOM 2437 C CA . LEU A 1 344 ? 23.755 3.146 -28.186 1.00 88.81 344 LEU A CA 1
ATOM 2438 C C . LEU A 1 344 ? 23.899 1.656 -27.840 1.00 88.81 344 LEU A C 1
ATOM 2440 O O . LEU A 1 344 ? 23.938 1.304 -26.658 1.00 88.81 344 LEU A O 1
ATOM 2444 N N . LEU A 1 345 ? 24.013 0.782 -28.843 1.00 90.50 345 LEU A N 1
ATOM 2445 C CA . LEU A 1 345 ? 24.242 -0.650 -28.637 1.00 90.50 345 LEU A CA 1
ATOM 2446 C C . LEU A 1 345 ? 25.648 -0.932 -28.087 1.00 90.50 345 LEU A C 1
ATOM 2448 O O . LEU A 1 345 ? 25.780 -1.721 -27.153 1.00 90.50 345 LEU A O 1
ATOM 2452 N N . ARG A 1 346 ? 26.688 -0.231 -28.570 1.00 89.75 346 ARG A N 1
ATOM 2453 C CA . ARG A 1 346 ? 28.068 -0.355 -28.048 1.00 89.75 346 ARG A CA 1
ATOM 2454 C C . ARG A 1 346 ? 28.165 -0.017 -26.556 1.00 89.75 346 ARG A C 1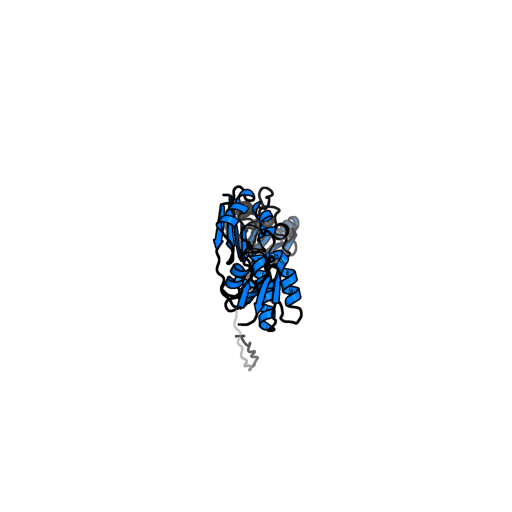
ATOM 2456 O O . ARG A 1 346 ? 28.954 -0.630 -25.846 1.00 89.75 346 ARG A O 1
ATOM 2463 N N . GLN A 1 347 ? 27.346 0.915 -26.061 1.00 90.88 347 GLN A N 1
ATOM 2464 C CA . GLN A 1 347 ? 27.296 1.247 -24.630 1.00 90.88 347 GLN A CA 1
ATOM 2465 C C . GLN A 1 347 ? 26.737 0.108 -23.763 1.00 90.88 347 GLN A C 1
ATOM 2467 O O . GLN A 1 347 ? 27.088 0.013 -22.590 1.00 90.88 347 GLN A O 1
ATOM 2472 N N . ARG A 1 348 ? 25.857 -0.731 -24.324 1.00 92.62 348 ARG A N 1
ATOM 2473 C CA . ARG A 1 348 ? 25.147 -1.811 -23.616 1.00 92.62 348 ARG A CA 1
ATOM 2474 C C . ARG A 1 348 ? 25.843 -3.159 -23.734 1.00 92.62 348 ARG A C 1
ATOM 2476 O O . ARG A 1 348 ? 25.668 -3.999 -22.864 1.00 92.62 348 ARG A O 1
ATOM 2483 N N . LEU A 1 349 ? 26.602 -3.364 -24.808 1.00 90.88 349 LEU A N 1
ATOM 2484 C CA . LEU A 1 349 ? 27.232 -4.635 -25.164 1.00 90.88 349 LEU A CA 1
ATOM 2485 C C . LEU A 1 349 ? 28.743 -4.432 -25.360 1.00 90.88 349 LEU A C 1
ATOM 2487 O O . LEU A 1 349 ? 29.239 -4.489 -26.490 1.00 90.88 349 LEU A O 1
ATOM 2491 N N . PRO A 1 350 ? 29.492 -4.145 -24.278 1.00 83.06 350 PRO A N 1
ATOM 2492 C CA . PRO A 1 350 ? 30.927 -3.915 -24.374 1.00 83.06 350 PRO A CA 1
ATOM 2493 C C . PRO A 1 350 ? 31.635 -5.185 -24.863 1.00 83.06 350 PRO A C 1
ATOM 2495 O O . PRO A 1 350 ? 31.380 -6.279 -24.365 1.00 83.06 350 PRO A O 1
ATOM 2498 N N . GLY A 1 351 ? 32.532 -5.033 -25.838 1.00 80.19 351 GLY A N 1
ATOM 2499 C CA . GLY A 1 351 ? 33.296 -6.142 -26.424 1.00 80.19 351 GLY A CA 1
ATOM 2500 C C . GLY A 1 351 ? 32.658 -6.792 -27.652 1.00 80.19 351 GLY A C 1
ATOM 2501 O O . GLY A 1 351 ? 33.281 -7.654 -28.262 1.00 80.19 351 GLY A O 1
ATOM 2502 N N . ALA A 1 352 ? 31.457 -6.373 -28.053 1.00 82.12 352 ALA A N 1
ATOM 2503 C CA . ALA A 1 352 ? 30.865 -6.837 -29.297 1.00 82.12 352 ALA A CA 1
ATOM 2504 C C . ALA A 1 352 ? 31.341 -6.011 -30.504 1.00 82.12 352 ALA A C 1
ATOM 2506 O O . ALA A 1 352 ? 31.373 -4.777 -30.441 1.00 82.12 352 ALA A O 1
ATOM 2507 N N . ALA A 1 353 ? 31.664 -6.672 -31.618 1.00 81.31 353 ALA A N 1
ATOM 2508 C CA . ALA A 1 353 ? 32.047 -5.991 -32.851 1.00 81.31 353 ALA A CA 1
ATOM 2509 C C . ALA A 1 353 ? 30.792 -5.448 -33.553 1.00 81.31 353 ALA A C 1
ATOM 2511 O O . ALA A 1 353 ? 30.104 -6.180 -34.254 1.00 81.31 353 ALA A O 1
ATOM 2512 N N . ILE A 1 354 ? 30.465 -4.172 -33.319 1.00 79.88 354 ILE A N 1
ATOM 2513 C CA . ILE A 1 354 ? 29.336 -3.468 -33.953 1.00 79.88 354 ILE A CA 1
ATOM 2514 C C . ILE A 1 354 ? 29.901 -2.532 -35.018 1.00 79.88 354 ILE A C 1
ATOM 2516 O O . ILE A 1 354 ? 30.412 -1.456 -34.681 1.00 79.88 354 ILE A O 1
ATOM 2520 N N . ASN A 1 355 ? 29.792 -2.925 -36.285 1.00 74.06 355 ASN A N 1
ATOM 2521 C CA . ASN A 1 355 ? 30.254 -2.130 -37.418 1.00 74.06 355 ASN A CA 1
ATOM 2522 C C . ASN A 1 355 ? 29.072 -1.476 -38.130 1.00 74.06 355 ASN A C 1
ATOM 2524 O O . ASN A 1 355 ? 28.075 -2.134 -38.428 1.00 74.06 355 ASN A O 1
ATOM 2528 N N . ASP A 1 356 ? 29.221 -0.193 -38.444 1.00 69.19 356 ASP A N 1
ATOM 2529 C CA . ASP A 1 356 ? 28.384 0.469 -39.437 1.00 69.19 356 ASP A CA 1
ATOM 2530 C C . ASP A 1 356 ? 28.841 -0.079 -40.805 1.00 69.19 356 ASP A C 1
ATOM 2532 O O . ASP A 1 356 ? 29.968 0.159 -41.240 1.00 69.19 356 ASP A O 1
ATOM 2536 N N . GLY A 1 357 ? 28.036 -0.952 -41.408 1.00 57.75 357 GLY A N 1
ATOM 2537 C CA . GLY A 1 357 ? 28.398 -1.768 -42.564 1.00 57.75 357 GLY A CA 1
ATOM 2538 C C . GLY A 1 357 ? 28.805 -0.942 -43.796 1.00 57.75 357 GLY A C 1
ATOM 2539 O O . GLY A 1 357 ? 28.293 0.162 -44.006 1.00 57.75 357 GLY A O 1
ATOM 2540 N N . PRO A 1 358 ? 29.706 -1.463 -44.652 1.00 54.97 358 PRO A N 1
ATOM 2541 C CA . PRO A 1 358 ? 30.147 -0.767 -45.853 1.00 54.97 358 PRO A CA 1
ATOM 2542 C C . PRO A 1 358 ? 29.088 -0.925 -46.954 1.00 54.97 358 PRO A C 1
ATOM 2544 O O . PRO A 1 358 ? 29.051 -1.939 -47.644 1.00 54.97 358 PRO A O 1
ATOM 2547 N N . GLY A 1 359 ? 28.197 0.053 -47.134 1.00 46.97 359 GLY A N 1
ATOM 2548 C CA . GLY A 1 359 ? 27.125 -0.087 -48.123 1.00 46.97 359 GLY A CA 1
ATOM 2549 C C . GLY A 1 359 ? 26.482 1.221 -48.557 1.00 46.97 359 GLY A C 1
ATOM 2550 O O . GLY A 1 359 ? 25.793 1.885 -47.794 1.00 46.97 359 GLY A O 1
ATOM 2551 N N . GLN A 1 360 ? 26.692 1.556 -49.824 1.00 45.12 360 GLN A N 1
ATOM 2552 C CA . GLN A 1 360 ? 26.131 2.683 -50.562 1.00 45.12 360 GLN A CA 1
ATOM 2553 C C . GLN A 1 360 ? 24.611 2.841 -50.322 1.00 45.12 360 GLN A C 1
ATOM 2555 O O . GLN A 1 360 ? 23.801 2.112 -50.883 1.00 45.12 360 GLN A O 1
ATOM 2560 N N . GLY A 1 361 ? 24.220 3.807 -49.488 1.00 51.06 361 GLY A N 1
ATOM 2561 C CA . GLY A 1 361 ? 22.848 4.321 -49.411 1.00 51.06 361 GLY A CA 1
ATOM 2562 C C . GLY A 1 361 ? 21.902 3.701 -48.375 1.00 51.06 361 GLY A C 1
ATOM 2563 O O . GLY A 1 361 ? 20.859 4.304 -48.140 1.00 51.06 361 GLY A O 1
ATOM 2564 N N . THR A 1 362 ? 22.239 2.583 -47.713 1.00 52.06 362 THR A N 1
ATOM 2565 C CA . THR A 1 362 ? 21.383 2.019 -46.642 1.00 52.06 362 THR A CA 1
ATOM 2566 C C . THR A 1 362 ? 22.208 1.634 -45.407 1.00 52.06 362 THR A C 1
ATOM 2568 O O . THR A 1 362 ? 23.052 0.745 -45.507 1.00 52.06 362 THR A O 1
ATOM 2571 N N . PRO A 1 363 ? 21.998 2.274 -44.242 1.00 56.69 363 PRO A N 1
ATOM 2572 C CA . PRO A 1 363 ? 22.725 1.943 -43.017 1.00 56.69 363 PRO A CA 1
ATOM 2573 C C . PRO A 1 363 ? 22.396 0.521 -42.531 1.00 56.69 363 PRO A C 1
ATOM 2575 O O . PRO A 1 363 ? 21.245 0.202 -42.226 1.00 56.69 363 PRO A O 1
ATOM 2578 N N . ALA A 1 364 ? 23.422 -0.326 -42.444 1.00 62.88 364 ALA A N 1
ATOM 2579 C CA . ALA A 1 364 ? 23.348 -1.672 -41.884 1.00 62.88 364 ALA A CA 1
ATOM 2580 C C . ALA A 1 364 ? 24.301 -1.796 -40.688 1.00 62.88 364 ALA A C 1
ATOM 2582 O O . ALA A 1 364 ? 25.410 -1.278 -40.726 1.00 62.88 364 ALA A O 1
ATOM 2583 N N . LEU A 1 365 ? 23.882 -2.492 -39.640 1.00 62.28 365 LEU A N 1
ATOM 2584 C CA . LEU A 1 365 ? 24.683 -2.909 -38.499 1.00 62.28 365 LEU A CA 1
ATOM 2585 C C . LEU A 1 365 ? 25.107 -4.350 -38.714 1.00 62.28 365 LEU A C 1
ATOM 2587 O O . LEU A 1 365 ? 24.249 -5.225 -38.754 1.00 62.28 365 LEU A O 1
ATOM 2591 N N . VAL A 1 366 ? 26.410 -4.592 -38.828 1.00 68.75 366 VAL A N 1
ATOM 2592 C CA . VAL A 1 366 ? 26.975 -5.947 -38.796 1.00 68.75 366 VAL A CA 1
ATOM 2593 C C . VAL A 1 366 ? 27.462 -6.223 -37.388 1.00 68.75 366 VAL A C 1
ATOM 2595 O O . VAL A 1 366 ? 28.158 -5.391 -36.793 1.00 68.75 366 VAL A O 1
ATOM 2598 N N . TRP A 1 367 ? 27.082 -7.382 -36.863 1.00 66.81 367 TRP A N 1
ATOM 2599 C CA . TRP A 1 367 ? 27.316 -7.727 -35.480 1.00 66.81 367 TRP A CA 1
ATOM 2600 C C . TRP A 1 367 ? 27.817 -9.158 -35.304 1.00 66.81 367 TRP A C 1
ATOM 2602 O O . TRP A 1 367 ? 27.095 -10.109 -35.594 1.00 66.81 367 TRP A O 1
ATOM 2612 N N . SER A 1 368 ? 29.051 -9.306 -34.813 1.00 70.00 368 SER A N 1
ATOM 2613 C CA . SER A 1 368 ? 29.746 -10.593 -34.677 1.00 70.00 368 SER A CA 1
ATOM 2614 C C . SER A 1 368 ? 30.519 -10.696 -33.357 1.00 70.00 368 SER A C 1
ATOM 2616 O O . SER A 1 368 ? 30.749 -9.696 -32.660 1.00 70.00 368 SER A O 1
ATOM 2618 N N . ARG A 1 369 ? 30.957 -11.916 -33.008 1.00 63.38 369 ARG A N 1
ATOM 2619 C CA . ARG A 1 369 ? 32.001 -12.087 -31.986 1.00 63.38 369 ARG A CA 1
ATOM 2620 C C . ARG A 1 369 ? 33.302 -11.409 -32.460 1.00 63.38 369 ARG A C 1
ATOM 2622 O O . ARG A 1 369 ? 33.540 -11.396 -33.671 1.00 63.38 369 ARG A O 1
ATOM 2629 N N . PRO A 1 370 ? 34.077 -10.809 -31.539 1.00 55.75 370 PRO A N 1
ATOM 2630 C CA . PRO A 1 370 ? 35.382 -10.233 -31.851 1.00 55.75 370 PRO A CA 1
ATOM 2631 C C . PRO A 1 370 ? 36.392 -11.275 -32.337 1.00 55.75 370 PRO A C 1
ATOM 2633 O O . PRO A 1 370 ? 36.242 -12.468 -31.973 1.00 55.75 370 PRO A O 1
#

Organism: NCBI:txid404875

Sequence (370 aa):
MRPVILLMMLALGAAAPGLPTSRGGTLLAESPAPPLPYVLNINIRRGGFVARGVVPGAVLAALAAEGVQGPRRLEGPPAPDWDRAALAGVAGLRLLMVGQFELRDRLLSILGTARTPVEAEALRRAVLAVLPAGYEAHFTLAVADDLTPPAYRLTYAVETGVTLSGKLPVGIGAADVARALGIADLDDGSETALEGAPGTLAPAVAVLRDWLPRVETLDLSVTEAGSALTLGLGRGWEPEAVRAALAPALPGVTLTVDAVFARGERRLRALAGGVEVQSAGFWLPDVPGGPDCRTGAEAALPGALSPAPPGDPAGVNALAGALRSCLAAGEEVVLTSAPGLAALLRQRLPGAAINDGPGQGTPALVWSRP

Foldseek 3Di:
DDDDDDDDDDDDDDDDDDDDDDDDDPPDDPPPDDPDWFKKKWWDDPNAIEIETEHDPVQQVVCVVLRYDYHHYDDDDADPPLSLLVVLLSVLNNQANTWMWMDTRQEIEIEGEGAEPVSVVVSVCSSVVRRDPPHYYHYHYHYLAHPFPFKKKWKAAQFQGIEIATEAEAPDDQVNLCVLLVFPHHHYHYGYHPDDDGDDPQLVSNVNNVVRVQFRMWMWIQDPQFIEIETEGFPQADQVLVCVVCDVSHPRYHYHYYYDQDDDAKGAGPGVGFMWGAFLSDTAGQDAADPCLQVQLQVLQCLLQDPDRHRRCHSLRSNLNSLVSCQVVQDKHKAFHDPPSLVSSCSRHPQWDWDQDDDPPTTMTITGHD

Secondary structure (DSSP, 8-state):
--PPPPP--------------------------PPPPPEEEEEEETTEEEEEEEEEHHHHHHHHHTT---PEEE-SPPPTTHHHHHHHHHHHHTTEEEEEEEEETTEEEEEEEESSHHHHHHHHHHHHHHPPTT-EEEEEEEES---PPPEEEEEEETTTEEEEEEEEPBT--HHHHHHHHT-S--EEEEEE-SSSSBP---HHHHHHTTTTTT-SEEEEEEETTEEEEEEEE-TT--HHHHHHHHGGGSTTEEEEEEE-----SEEE-TTT-SEEEEETTEEEE-PPPSTTHHHHHHHHHHHHHS--STT--HHHHHHHHHHHHHHHHT--EEEE--TTHHHHHHHHSTT-EEEE---TTS-EEEEE--